Protein AF-A0A6I7X7Q7-F1 (afdb_monomer_lite)

Sequence (184 aa):
MGSNIADLFVVKKGKNGQTDCSNVSLRFRKHESAFAMFLEPASNYLAGGYEFFYEYDQSGRNRADYVRAARDTRFRMHEKFTRTLESDSKKYSYKPYRSEMHSAWSLVYPLLSVGQQAKIMGWAQDRPDIAENFANYIKAGFLFASPVMVEIYAWFTEYNRGNTITDVQKKNIQFISFVSPKLS

Structure (mmCIF, N/CA/C/O backbone):
data_AF-A0A6I7X7Q7-F1
#
_entry.id   AF-A0A6I7X7Q7-F1
#
loop_
_atom_site.group_PDB
_atom_site.id
_atom_site.type_symbol
_atom_site.label_atom_id
_atom_site.label_alt_id
_atom_site.label_comp_id
_atom_site.label_asym_id
_atom_site.label_entity_id
_atom_site.label_seq_id
_atom_site.pdbx_PDB_ins_code
_atom_site.Cartn_x
_atom_site.Cartn_y
_atom_site.Cartn_z
_atom_site.occupancy
_atom_site.B_iso_or_equiv
_atom_site.auth_seq_id
_atom_site.auth_comp_id
_atom_site.auth_asym_id
_atom_site.auth_atom_id
_atom_site.pdbx_PDB_model_num
ATOM 1 N N . MET A 1 1 ? -19.259 8.706 -32.755 1.00 36.19 1 MET A N 1
ATOM 2 C CA . MET A 1 1 ? -18.018 9.155 -32.091 1.00 36.19 1 MET A CA 1
ATOM 3 C C . MET A 1 1 ? -17.890 8.388 -30.783 1.00 36.19 1 MET A C 1
ATOM 5 O O . MET A 1 1 ? -18.613 8.695 -29.846 1.00 36.19 1 MET A O 1
ATOM 9 N N . GLY A 1 2 ? -17.082 7.326 -30.743 1.00 43.78 2 GLY A N 1
ATOM 10 C CA . GLY A 1 2 ? -16.751 6.655 -29.482 1.00 43.78 2 GLY A CA 1
ATOM 11 C C . GLY A 1 2 ? -15.783 7.541 -28.701 1.00 43.78 2 GLY A C 1
ATOM 12 O O . GLY A 1 2 ? -14.824 8.041 -29.282 1.00 43.78 2 GLY A O 1
ATOM 13 N N . SER A 1 3 ? -16.074 7.814 -27.431 1.00 48.41 3 SER A N 1
ATOM 14 C CA . SER A 1 3 ? -15.231 8.663 -26.583 1.00 48.41 3 SER A CA 1
ATOM 15 C C . SER A 1 3 ? -13.809 8.093 -26.492 1.00 48.41 3 SER A C 1
ATOM 17 O O . SER A 1 3 ? -13.652 6.915 -26.179 1.00 48.41 3 SER A O 1
ATOM 19 N N . ASN A 1 4 ? -12.779 8.930 -26.681 1.00 58.28 4 ASN A N 1
ATOM 20 C CA . ASN A 1 4 ? -11.365 8.579 -26.450 1.00 58.28 4 ASN A CA 1
ATOM 21 C C . ASN A 1 4 ? -11.111 7.986 -25.046 1.00 58.28 4 ASN A C 1
ATOM 23 O O . ASN A 1 4 ? -10.106 7.317 -24.831 1.00 58.28 4 ASN A O 1
ATOM 27 N N . ILE A 1 5 ? -12.021 8.214 -24.092 1.00 55.97 5 ILE A N 1
ATOM 28 C CA . ILE A 1 5 ? -11.974 7.637 -22.744 1.00 55.97 5 ILE A CA 1
ATOM 29 C C . ILE A 1 5 ? -12.285 6.136 -22.773 1.00 55.97 5 ILE A C 1
ATOM 31 O O . ILE A 1 5 ? -11.644 5.370 -22.063 1.00 55.97 5 ILE A O 1
ATOM 35 N N . ALA A 1 6 ? -13.232 5.689 -23.605 1.00 54.56 6 ALA A N 1
ATOM 36 C CA . ALA A 1 6 ? -13.596 4.274 -23.688 1.00 54.56 6 ALA A CA 1
ATOM 37 C C . ALA A 1 6 ? -12.430 3.431 -24.235 1.00 54.56 6 ALA A C 1
ATOM 39 O O . ALA A 1 6 ? -12.196 2.317 -23.774 1.00 54.56 6 ALA A O 1
ATOM 40 N N . ASP A 1 7 ? -11.629 4.005 -25.135 1.00 59.09 7 ASP A N 1
ATOM 41 C CA . ASP A 1 7 ? -10.429 3.380 -25.701 1.00 59.09 7 ASP A CA 1
ATOM 42 C C . ASP A 1 7 ? -9.350 3.045 -24.650 1.00 59.09 7 ASP A C 1
ATOM 44 O O . ASP A 1 7 ? -8.525 2.162 -24.889 1.00 59.09 7 ASP A O 1
ATOM 48 N N . LEU A 1 8 ? -9.375 3.677 -23.468 1.00 57.75 8 LEU A N 1
ATOM 49 C CA . LEU A 1 8 ? -8.498 3.338 -22.334 1.00 57.75 8 LEU A CA 1
ATOM 50 C C . LEU A 1 8 ? -8.888 2.016 -21.650 1.00 57.75 8 LEU A C 1
ATOM 52 O O . LEU A 1 8 ? -8.064 1.400 -20.965 1.00 57.75 8 LEU A O 1
ATOM 56 N N . PHE A 1 9 ? -10.129 1.563 -21.850 1.00 58.00 9 PHE A N 1
ATOM 57 C CA . PHE A 1 9 ? -10.715 0.373 -21.223 1.00 58.00 9 PHE A CA 1
ATOM 58 C C . PHE A 1 9 ? -11.086 -0.722 -22.237 1.00 58.00 9 PHE A C 1
ATOM 60 O O . PHE A 1 9 ? -11.382 -1.846 -21.838 1.00 58.00 9 PHE A O 1
ATOM 67 N N . VAL A 1 10 ? -11.011 -0.440 -23.543 1.00 52.78 10 VAL A N 1
ATOM 68 C CA . VAL A 1 10 ? -11.315 -1.395 -24.620 1.00 52.78 10 VAL A CA 1
ATOM 69 C C . VAL A 1 10 ? -10.038 -2.046 -25.158 1.00 52.78 10 VAL A C 1
ATOM 71 O O . VAL A 1 10 ? -9.118 -1.385 -25.638 1.00 52.78 10 VAL A O 1
ATOM 74 N N . VAL A 1 11 ? -9.990 -3.380 -25.126 1.00 52.84 11 VAL A N 1
ATOM 75 C CA . VAL A 1 11 ? -8.876 -4.172 -25.666 1.00 52.84 11 VAL A CA 1
ATOM 76 C C . VAL A 1 11 ? -8.857 -4.104 -27.197 1.00 52.84 11 VAL A C 1
ATOM 78 O O . VAL A 1 11 ? -9.723 -4.670 -27.864 1.00 52.84 11 VAL A O 1
ATOM 81 N N . LYS A 1 12 ? -7.829 -3.473 -27.780 1.00 52.78 12 LYS A N 1
ATOM 82 C CA . LYS A 1 12 ? -7.589 -3.514 -29.232 1.00 52.78 12 LYS A CA 1
ATOM 83 C C . LYS A 1 12 ? -6.841 -4.807 -29.590 1.00 52.78 12 LYS A C 1
ATOM 85 O O . LYS A 1 12 ? -5.678 -4.991 -29.228 1.00 52.78 12 LYS A O 1
ATOM 90 N N . LYS A 1 13 ? -7.517 -5.732 -30.287 1.00 46.28 13 LYS A N 1
ATOM 91 C CA . LYS A 1 13 ? -6.923 -6.978 -30.809 1.00 46.28 13 LYS A CA 1
ATOM 92 C C . LYS A 1 13 ? -5.809 -6.625 -31.806 1.00 46.28 13 LYS A C 1
ATOM 94 O O . LYS A 1 13 ? -6.104 -6.185 -32.909 1.00 46.28 13 LYS A O 1
ATOM 99 N N . GLY A 1 14 ? -4.539 -6.792 -31.426 1.00 48.59 14 GLY A N 1
ATOM 100 C CA . GLY A 1 14 ? -3.425 -6.653 -32.378 1.00 48.59 14 GLY A CA 1
ATOM 101 C C . GLY A 1 14 ? -2.022 -6.485 -31.791 1.00 48.59 14 GLY A C 1
ATOM 102 O O . GLY A 1 14 ? -1.057 -6.858 -32.446 1.00 48.59 14 GLY A O 1
ATOM 103 N N . LYS A 1 15 ? -1.872 -5.988 -30.556 1.00 49.31 15 LYS A N 1
ATOM 104 C CA . LYS A 1 15 ? -0.574 -5.944 -29.852 1.00 49.31 15 LYS A CA 1
ATOM 105 C C . LYS A 1 15 ? -0.780 -6.257 -28.367 1.00 49.31 15 LYS A C 1
ATOM 107 O O . LYS A 1 15 ? -1.136 -5.381 -27.593 1.00 49.31 15 LYS A O 1
ATOM 112 N N . ASN A 1 16 ? -0.633 -7.527 -27.988 1.00 54.62 16 ASN A N 1
ATOM 113 C CA . ASN A 1 16 ? -0.674 -8.041 -26.607 1.00 54.62 16 ASN A CA 1
ATOM 114 C C . ASN A 1 16 ? -1.902 -7.709 -25.730 1.00 54.62 16 ASN A C 1
ATOM 116 O O . ASN A 1 16 ? -1.819 -7.837 -24.514 1.00 54.62 16 ASN A O 1
ATOM 120 N N . GLY A 1 17 ? -3.052 -7.353 -26.310 1.00 58.19 17 GLY A N 1
ATOM 121 C CA . GLY A 1 17 ? -4.375 -7.509 -25.682 1.00 58.19 17 GLY A CA 1
ATOM 122 C C . GLY A 1 17 ? -4.645 -6.779 -24.353 1.00 58.19 17 GLY A C 1
ATOM 123 O O . GLY A 1 17 ? -5.687 -7.019 -23.754 1.00 58.19 17 GLY A O 1
ATOM 124 N N . GLN A 1 18 ? -3.756 -5.908 -23.874 1.00 65.44 18 GLN A N 1
ATOM 125 C CA . GLN A 1 18 ? -3.916 -5.176 -22.615 1.00 65.44 18 GLN A CA 1
ATOM 126 C C . GLN A 1 18 ? -4.041 -3.681 -22.890 1.00 65.44 18 GLN A C 1
ATOM 128 O O . GLN A 1 18 ? -3.295 -3.122 -23.694 1.00 65.44 18 GLN A O 1
ATOM 133 N N . THR A 1 19 ? -4.998 -3.033 -22.229 1.00 74.44 19 THR A N 1
ATOM 134 C CA . THR A 1 19 ? -5.183 -1.582 -22.334 1.00 74.44 19 THR A CA 1
ATOM 135 C C . THR A 1 19 ? -4.149 -0.836 -21.494 1.00 74.44 19 THR A C 1
ATOM 137 O O . THR A 1 19 ? -3.544 -1.413 -20.587 1.00 74.44 19 THR A O 1
ATOM 140 N N . ASP A 1 20 ? -3.955 0.458 -21.753 1.00 79.31 20 ASP A N 1
ATOM 141 C CA . ASP A 1 20 ? -3.057 1.290 -20.941 1.00 79.31 20 ASP A CA 1
ATOM 142 C C . ASP A 1 20 ? -3.477 1.290 -19.459 1.00 79.31 20 ASP A C 1
ATOM 144 O O . ASP A 1 20 ? -2.659 1.034 -18.574 1.00 79.31 20 ASP A O 1
ATOM 148 N N . CYS A 1 21 ? -4.782 1.401 -19.187 1.00 77.62 21 CYS A N 1
ATOM 149 C CA . CYS A 1 21 ? -5.318 1.263 -17.834 1.00 77.62 21 CYS A CA 1
ATOM 150 C C . CYS A 1 21 ? -5.030 -0.120 -17.218 1.00 77.62 21 CYS A C 1
ATOM 152 O O . CYS A 1 21 ? -4.729 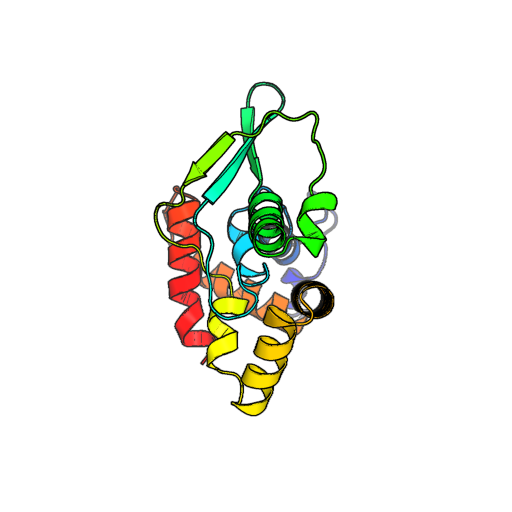-0.212 -16.026 1.00 77.62 21 CYS A O 1
ATOM 154 N N . SER A 1 22 ? -5.068 -1.201 -18.007 1.00 79.12 22 SER A N 1
ATOM 155 C CA . SER A 1 22 ? -4.709 -2.545 -17.527 1.00 79.12 22 SER A CA 1
ATOM 156 C C . SER A 1 22 ? -3.232 -2.619 -17.125 1.00 79.12 22 SER A C 1
ATOM 158 O O . SER A 1 22 ? -2.902 -3.168 -16.075 1.00 79.12 22 SER A O 1
ATOM 160 N N . ASN A 1 23 ? -2.342 -2.010 -17.913 1.00 84.00 23 ASN A N 1
ATOM 161 C CA . ASN A 1 23 ? -0.911 -1.937 -17.610 1.00 84.00 23 ASN A CA 1
ATOM 162 C C . ASN A 1 23 ? -0.626 -1.122 -16.346 1.00 84.00 23 ASN A C 1
ATOM 164 O O . ASN A 1 23 ? 0.214 -1.521 -15.538 1.00 84.00 23 ASN A O 1
ATOM 168 N N . VAL A 1 24 ? -1.324 0.000 -16.157 1.00 87.50 24 VAL A N 1
ATOM 169 C CA . VAL A 1 24 ? -1.227 0.795 -14.926 1.00 87.50 24 VAL A CA 1
ATOM 170 C C . VAL A 1 24 ? -1.750 -0.007 -13.739 1.00 87.50 24 VAL A C 1
ATOM 172 O O . VAL A 1 24 ? -1.031 -0.151 -12.756 1.00 87.50 24 VAL A O 1
ATOM 175 N N . SER A 1 25 ? -2.930 -0.622 -13.848 1.00 86.12 25 SER A N 1
ATOM 176 C CA . SER A 1 25 ? -3.504 -1.462 -12.789 1.00 86.12 25 SER A CA 1
ATOM 177 C C . SER A 1 25 ? -2.560 -2.594 -12.365 1.00 86.12 25 SER A C 1
ATOM 179 O O . SER A 1 25 ? -2.381 -2.840 -11.173 1.00 86.12 25 SER A O 1
ATOM 181 N N . LEU A 1 26 ? -1.863 -3.228 -13.315 1.00 88.19 26 LEU A N 1
ATOM 182 C CA . LEU A 1 26 ? -0.860 -4.252 -13.015 1.00 88.19 26 LEU A CA 1
ATOM 183 C C . LEU A 1 26 ? 0.280 -3.735 -12.122 1.00 88.19 26 LEU A C 1
ATOM 185 O O . LEU A 1 26 ? 0.779 -4.496 -11.295 1.00 88.19 26 LEU A O 1
ATOM 189 N N . ARG A 1 27 ? 0.679 -2.461 -12.232 1.00 89.94 27 ARG A N 1
ATOM 190 C CA . ARG A 1 27 ? 1.716 -1.867 -11.362 1.00 89.94 27 ARG A CA 1
ATOM 191 C C . ARG A 1 27 ? 1.268 -1.771 -9.906 1.00 89.94 27 ARG A C 1
ATOM 193 O O . ARG A 1 27 ? 2.098 -1.875 -9.019 1.00 89.94 27 ARG A O 1
ATOM 200 N N . PHE A 1 28 ? -0.028 -1.634 -9.656 1.00 90.88 28 PHE A N 1
ATOM 201 C CA . PHE A 1 28 ? -0.579 -1.588 -8.301 1.00 90.88 28 PHE A CA 1
ATOM 202 C C . PHE A 1 28 ? -0.923 -2.979 -7.738 1.00 90.88 28 PHE A C 1
ATOM 204 O O . PHE A 1 28 ? -1.327 -3.090 -6.585 1.00 90.88 28 PHE A O 1
ATOM 211 N N . ARG A 1 29 ? -0.764 -4.048 -8.534 1.00 87.81 29 ARG A N 1
ATOM 212 C CA . ARG A 1 29 ? -1.085 -5.436 -8.144 1.00 87.81 29 ARG A CA 1
ATOM 213 C C . ARG A 1 29 ? 0.134 -6.345 -8.026 1.00 87.81 29 ARG A C 1
ATOM 215 O O . ARG A 1 29 ? 0.125 -7.270 -7.221 1.00 87.81 29 ARG A O 1
ATOM 222 N N . LYS A 1 30 ? 1.150 -6.145 -8.870 1.00 90.62 30 LYS A N 1
ATOM 223 C CA . LYS A 1 30 ? 2.331 -7.017 -8.911 1.00 90.62 30 LYS A CA 1
ATOM 224 C C . LYS A 1 30 ? 3.185 -6.827 -7.667 1.00 90.62 30 LYS A C 1
ATOM 226 O O . LYS A 1 30 ? 3.588 -5.707 -7.370 1.00 90.62 30 LYS A O 1
ATOM 231 N N . HIS A 1 31 ? 3.519 -7.931 -7.005 1.00 89.31 31 HIS A N 1
ATOM 232 C CA . HIS A 1 31 ? 4.306 -7.910 -5.776 1.00 89.31 31 HIS A CA 1
ATOM 233 C C . HIS A 1 31 ? 5.717 -7.334 -5.971 1.00 89.31 31 HIS A C 1
ATOM 235 O O . HIS A 1 31 ? 6.257 -6.735 -5.041 1.00 89.31 31 HIS A O 1
ATOM 241 N N . GLU A 1 32 ? 6.287 -7.425 -7.181 1.00 90.50 32 GLU A N 1
ATOM 242 C CA . GLU A 1 32 ? 7.590 -6.824 -7.491 1.00 90.50 32 GLU A CA 1
ATOM 243 C C . GLU A 1 32 ? 7.520 -5.325 -7.818 1.00 90.50 32 GLU A C 1
ATOM 245 O O . GLU A 1 32 ? 8.548 -4.701 -8.086 1.00 90.50 32 GLU A O 1
ATOM 250 N N . SER A 1 33 ? 6.330 -4.720 -7.851 1.00 91.69 33 SER A N 1
ATOM 251 C CA . SER A 1 33 ? 6.191 -3.295 -8.131 1.00 91.69 33 SER A CA 1
ATOM 252 C C . SER A 1 33 ? 6.126 -2.487 -6.845 1.00 91.69 33 SER A C 1
ATOM 254 O O . SER A 1 33 ? 5.261 -2.720 -6.008 1.00 91.69 33 SER A O 1
ATOM 256 N N . ALA A 1 34 ? 6.976 -1.465 -6.722 1.00 91.12 34 ALA A N 1
ATOM 257 C CA . ALA A 1 34 ? 6.914 -0.560 -5.575 1.00 91.12 34 ALA A CA 1
ATOM 258 C C . ALA A 1 34 ? 5.542 0.127 -5.468 1.00 91.12 34 ALA A C 1
ATOM 260 O O . ALA A 1 34 ? 5.038 0.303 -4.366 1.00 91.12 34 ALA A O 1
ATOM 261 N N . PHE A 1 35 ? 4.893 0.440 -6.598 1.00 92.00 35 PHE A N 1
ATOM 262 C CA . PHE A 1 35 ? 3.558 1.048 -6.612 1.00 92.00 35 PHE A CA 1
ATOM 263 C C . PHE A 1 35 ? 2.479 0.169 -5.967 1.00 92.00 35 PHE A C 1
ATOM 265 O O . PHE A 1 35 ? 1.478 0.710 -5.508 1.00 92.00 35 PHE A O 1
ATOM 272 N N . ALA A 1 36 ? 2.672 -1.151 -5.862 1.00 92.62 36 ALA A N 1
ATOM 273 C CA . ALA A 1 36 ? 1.742 -2.013 -5.135 1.00 92.62 36 ALA A CA 1
ATOM 274 C C . ALA A 1 36 ? 1.646 -1.638 -3.646 1.00 92.62 36 ALA A C 1
ATOM 276 O O . ALA A 1 36 ? 0.568 -1.748 -3.065 1.00 92.62 36 ALA A O 1
ATOM 277 N N . MET A 1 37 ? 2.719 -1.082 -3.063 1.00 94.00 37 MET A N 1
ATOM 278 C CA . MET A 1 37 ? 2.719 -0.568 -1.686 1.00 94.00 37 MET A CA 1
ATOM 279 C C . MET A 1 37 ? 1.661 0.506 -1.451 1.00 94.00 37 MET A C 1
ATOM 281 O O . MET A 1 37 ? 1.151 0.616 -0.341 1.00 94.00 37 MET A O 1
ATOM 285 N N . PHE A 1 38 ? 1.291 1.270 -2.485 1.00 93.38 38 PHE A N 1
ATOM 286 C CA . PHE A 1 38 ? 0.262 2.299 -2.367 1.00 93.38 38 PHE A CA 1
ATOM 287 C C . PHE A 1 38 ? -1.085 1.721 -1.909 1.00 93.38 38 PHE A C 1
ATOM 289 O O . PHE A 1 38 ? -1.830 2.405 -1.217 1.00 93.38 38 PHE A O 1
ATOM 296 N N . LEU A 1 39 ? -1.387 0.463 -2.245 1.00 92.94 39 LEU A N 1
ATOM 297 C CA . LEU A 1 39 ? -2.645 -0.196 -1.883 1.00 92.94 39 LEU A CA 1
ATOM 298 C C . LEU A 1 39 ? -2.499 -1.226 -0.760 1.00 92.94 39 LEU A C 1
ATOM 300 O O . LEU A 1 39 ? -3.484 -1.868 -0.398 1.00 92.94 39 LEU A O 1
ATOM 304 N N . GLU A 1 40 ? -1.300 -1.411 -0.208 1.00 95.06 40 GLU A N 1
ATOM 305 C CA . GLU A 1 40 ? -1.130 -2.280 0.953 1.00 95.06 40 GLU A CA 1
ATOM 306 C C . GLU A 1 40 ? -1.840 -1.696 2.187 1.00 95.06 40 GLU A C 1
ATOM 308 O O . GLU A 1 40 ? -1.900 -0.472 2.349 1.00 95.06 40 GLU A O 1
ATOM 313 N N . PRO A 1 41 ? -2.343 -2.542 3.102 1.00 95.69 41 PRO A N 1
ATOM 314 C CA . PRO A 1 41 ? -2.704 -2.102 4.449 1.00 95.69 41 PRO A CA 1
ATOM 315 C C . PRO A 1 41 ? -1.572 -1.294 5.100 1.00 95.69 41 PRO A C 1
ATOM 317 O O . PRO A 1 41 ? -0.406 -1.516 4.775 1.00 95.69 41 PRO A O 1
ATOM 320 N N . ALA A 1 42 ? -1.870 -0.395 6.039 1.00 96.06 42 ALA A N 1
ATOM 321 C CA . ALA A 1 42 ? -0.820 0.203 6.872 1.00 96.06 42 ALA A CA 1
ATOM 322 C C . ALA A 1 42 ? -0.115 -0.866 7.719 1.00 96.06 42 ALA A C 1
ATOM 324 O O . ALA A 1 42 ? -0.729 -1.869 8.093 1.00 96.06 42 ALA A O 1
ATOM 325 N N . SER A 1 43 ? 1.154 -0.640 8.063 1.00 96.31 43 SER A N 1
ATOM 326 C CA . SER A 1 43 ? 1.975 -1.613 8.803 1.00 96.31 43 SER A CA 1
ATOM 327 C C . SER A 1 43 ? 1.410 -1.977 10.178 1.00 96.31 43 SER A C 1
ATOM 329 O O . SER A 1 43 ? 1.574 -3.101 10.633 1.00 96.31 43 SER A O 1
ATOM 331 N N . ASN A 1 44 ? 0.690 -1.052 10.809 1.00 95.69 44 ASN A N 1
ATOM 332 C CA . ASN A 1 44 ? 0.018 -1.243 12.092 1.00 95.69 44 ASN A CA 1
ATOM 333 C C . ASN A 1 44 ? -1.517 -1.206 11.978 1.00 95.69 44 ASN A C 1
ATOM 335 O O . ASN A 1 44 ? -2.192 -1.011 12.983 1.00 95.69 44 ASN A O 1
ATOM 339 N N . TYR A 1 45 ? -2.067 -1.317 10.761 1.00 95.94 45 TYR A N 1
ATOM 340 C CA . TYR A 1 45 ? -3.494 -1.132 10.435 1.00 95.94 45 TYR A CA 1
ATOM 341 C C . TYR A 1 45 ? -4.074 0.268 10.706 1.00 95.94 45 TYR A C 1
ATOM 343 O O . TYR A 1 45 ? -5.260 0.491 10.466 1.00 95.94 45 TYR A O 1
ATOM 351 N N . LEU A 1 46 ? -3.254 1.222 11.151 1.00 95.81 46 LEU A N 1
ATOM 352 C CA . LEU A 1 46 ? -3.632 2.607 11.430 1.00 95.81 46 LEU A CA 1
ATOM 353 C C . LEU A 1 46 ? -2.964 3.532 10.401 1.00 95.81 46 LEU A C 1
ATOM 355 O O . LEU A 1 46 ? -3.306 3.484 9.224 1.00 95.81 46 LEU A O 1
ATOM 359 N N . ALA A 1 47 ? -1.988 4.339 10.823 1.00 95.81 47 ALA A N 1
ATOM 360 C CA . ALA A 1 47 ? -1.252 5.284 9.979 1.00 95.81 47 ALA A CA 1
ATOM 361 C C . ALA A 1 47 ? 0.220 4.889 9.721 1.00 95.81 47 ALA A C 1
ATOM 363 O O . ALA A 1 47 ? 0.953 5.630 9.069 1.00 95.81 47 ALA A O 1
ATOM 364 N N . GLY A 1 48 ? 0.673 3.737 10.226 1.00 95.56 48 GLY A N 1
ATOM 365 C CA . GLY A 1 48 ? 2.071 3.310 10.119 1.00 95.56 48 GLY A CA 1
ATOM 366 C C . GLY A 1 48 ? 2.503 3.030 8.679 1.00 95.56 48 GLY A C 1
ATOM 367 O O . GLY A 1 48 ? 1.692 2.601 7.849 1.00 95.56 48 GLY A O 1
ATOM 368 N N . GLY A 1 49 ? 3.775 3.277 8.375 1.00 94.94 49 GLY A N 1
ATOM 369 C CA . GLY A 1 49 ? 4.406 2.936 7.106 1.00 94.94 49 GLY A CA 1
ATOM 370 C C . GLY A 1 49 ? 5.393 1.774 7.231 1.00 94.94 49 GLY A C 1
ATOM 371 O O . GLY A 1 49 ? 5.449 1.063 8.235 1.00 94.94 49 GLY A O 1
ATOM 372 N N . TYR A 1 50 ? 6.136 1.533 6.155 1.00 95.44 50 TYR A N 1
ATOM 373 C CA . TYR A 1 50 ? 7.047 0.401 6.010 1.00 95.44 50 TYR A CA 1
ATOM 374 C C . TYR A 1 50 ? 8.495 0.863 5.872 1.00 95.44 50 TYR A C 1
ATOM 376 O O . TYR A 1 50 ? 8.784 1.793 5.124 1.00 95.44 50 TYR A O 1
ATOM 384 N N . GLU A 1 51 ? 9.416 0.162 6.534 1.00 95.25 51 GLU A N 1
ATOM 385 C CA . GLU A 1 51 ? 10.840 0.532 6.585 1.00 95.25 51 GLU A CA 1
ATOM 386 C C . GLU A 1 51 ? 11.723 -0.258 5.613 1.00 95.25 51 GLU A C 1
ATOM 388 O O . GLU A 1 51 ? 12.801 0.200 5.234 1.00 95.25 51 GLU A O 1
ATOM 393 N N . PHE A 1 52 ? 11.274 -1.433 5.168 1.00 95.12 52 PHE A N 1
ATOM 394 C CA . PHE A 1 52 ? 12.046 -2.295 4.277 1.00 95.12 52 PHE A CA 1
ATOM 395 C C . PHE A 1 52 ? 11.168 -3.048 3.275 1.00 95.12 52 PHE A C 1
ATOM 397 O O . PHE A 1 52 ? 9.953 -3.175 3.429 1.00 95.12 52 PHE A O 1
ATOM 404 N N . PHE A 1 53 ? 11.826 -3.599 2.259 1.00 95.06 53 PHE A N 1
ATOM 405 C CA . PHE A 1 53 ? 11.282 -4.591 1.340 1.00 95.06 53 PHE A CA 1
ATOM 406 C C . PHE A 1 53 ? 12.232 -5.785 1.233 1.00 95.06 53 PHE A C 1
ATOM 408 O O . PHE A 1 53 ? 13.381 -5.723 1.683 1.00 95.06 53 PHE A O 1
ATOM 415 N N . TYR A 1 54 ? 11.759 -6.882 0.648 1.00 94.69 54 TYR A N 1
ATOM 416 C CA . TYR A 1 54 ? 12.607 -8.038 0.394 1.00 94.69 54 TYR A CA 1
ATOM 417 C C . TYR A 1 54 ? 13.218 -7.998 -0.997 1.00 94.69 54 TYR A C 1
ATOM 419 O O . TYR A 1 54 ? 12.596 -7.539 -1.950 1.00 94.69 54 TYR A O 1
ATOM 427 N N . GLU A 1 55 ? 14.426 -8.534 -1.117 1.00 94.31 55 GLU A N 1
ATOM 428 C CA . GLU A 1 55 ? 15.081 -8.814 -2.389 1.00 94.31 55 GLU A CA 1
ATOM 429 C C . GLU A 1 55 ? 15.523 -10.279 -2.427 1.00 94.31 55 GLU A C 1
ATOM 431 O O . GLU A 1 55 ? 16.096 -10.775 -1.456 1.00 94.31 55 GLU A O 1
ATOM 436 N N . TYR A 1 56 ? 15.270 -10.967 -3.537 1.00 92.06 56 TYR A N 1
ATOM 437 C CA . TYR A 1 56 ? 15.672 -12.357 -3.756 1.00 92.06 56 TYR A CA 1
ATOM 438 C C . TYR A 1 56 ? 16.280 -12.546 -5.147 1.00 92.06 56 TYR A C 1
ATOM 440 O O . TYR A 1 56 ? 15.929 -11.826 -6.083 1.00 92.06 56 TYR A O 1
ATOM 448 N N . ASP A 1 57 ? 17.171 -13.529 -5.294 1.00 92.00 57 ASP A N 1
ATOM 449 C CA . ASP A 1 57 ? 17.674 -13.921 -6.612 1.00 92.00 57 ASP A CA 1
ATOM 450 C C . ASP A 1 57 ? 16.630 -14.758 -7.358 1.00 92.00 57 ASP A C 1
ATOM 452 O O . ASP A 1 57 ? 16.078 -15.729 -6.831 1.00 92.00 57 ASP A O 1
ATOM 456 N N . GLN A 1 58 ? 16.376 -14.384 -8.607 1.00 89.44 58 GLN A N 1
ATOM 457 C CA . GLN A 1 58 ? 15.597 -15.166 -9.547 1.00 89.44 58 GLN A CA 1
ATOM 458 C C . GLN A 1 58 ? 16.376 -15.288 -10.855 1.00 89.44 58 GLN A C 1
ATOM 460 O O . GLN A 1 58 ? 16.376 -14.373 -11.683 1.00 89.44 58 GLN A O 1
ATOM 465 N N . SER A 1 59 ? 17.015 -16.443 -11.044 1.00 88.25 59 SER A N 1
ATOM 466 C CA . SER A 1 59 ? 17.782 -16.763 -12.254 1.00 88.25 59 SER A CA 1
ATOM 467 C C . SER A 1 59 ? 18.915 -15.758 -12.518 1.00 88.25 59 SER A C 1
ATOM 469 O O . SER A 1 59 ? 19.076 -15.285 -13.645 1.00 88.25 59 SER A O 1
ATOM 471 N N . GLY A 1 60 ? 19.681 -15.405 -11.479 1.00 86.19 60 GLY A N 1
ATOM 472 C CA . GLY A 1 60 ? 20.811 -14.475 -11.586 1.00 86.19 60 GLY A CA 1
ATOM 473 C C . GLY A 1 60 ? 20.408 -13.000 -11.669 1.00 86.19 60 GLY A C 1
ATOM 474 O O . GLY A 1 60 ? 21.214 -12.158 -12.067 1.00 86.19 60 GLY A O 1
ATOM 475 N N . ARG A 1 61 ? 19.148 -12.673 -11.359 1.00 89.06 61 ARG A N 1
ATOM 476 C CA . ARG A 1 61 ? 18.645 -11.299 -11.275 1.00 89.06 61 ARG A CA 1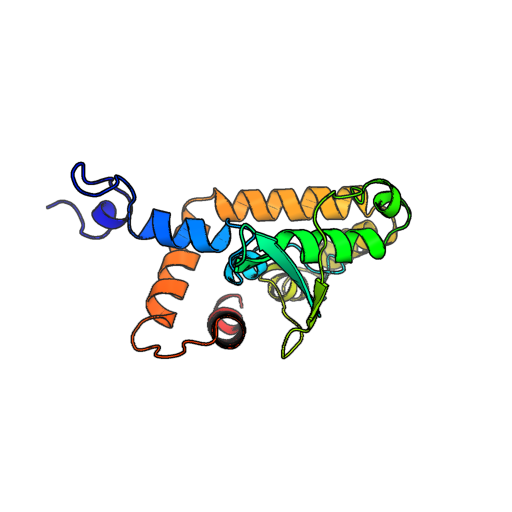
ATOM 477 C C . ARG A 1 61 ? 17.964 -11.077 -9.938 1.00 89.06 61 ARG A C 1
ATOM 479 O O . ARG A 1 61 ? 17.023 -11.787 -9.593 1.00 89.06 61 ARG A O 1
ATOM 486 N N . ASN A 1 62 ? 18.358 -10.008 -9.261 1.00 90.56 62 ASN A N 1
ATOM 487 C CA . ASN A 1 62 ? 17.693 -9.567 -8.046 1.00 90.56 62 ASN A CA 1
ATOM 488 C C . ASN A 1 62 ? 16.288 -9.037 -8.354 1.00 90.56 62 ASN A C 1
ATOM 490 O O . ASN A 1 62 ? 16.092 -8.181 -9.225 1.00 90.56 62 ASN A O 1
ATOM 494 N N . ARG A 1 63 ? 15.301 -9.557 -7.628 1.00 91.50 63 ARG A N 1
ATOM 495 C CA . ARG A 1 63 ? 13.897 -9.157 -7.691 1.00 91.50 63 ARG A CA 1
ATOM 496 C C . ARG A 1 63 ? 13.453 -8.638 -6.341 1.00 91.50 63 ARG A C 1
ATOM 498 O O . ARG A 1 63 ? 13.716 -9.264 -5.319 1.00 91.50 63 ARG A O 1
ATOM 505 N N . ALA A 1 64 ? 12.751 -7.514 -6.358 1.00 93.06 64 ALA A N 1
ATOM 506 C CA . ALA A 1 64 ? 12.080 -7.004 -5.178 1.00 93.06 64 ALA A CA 1
ATOM 507 C C . ALA A 1 64 ? 10.782 -7.783 -4.915 1.00 93.06 64 ALA A C 1
ATOM 509 O O . ALA A 1 64 ? 10.106 -8.209 -5.851 1.00 93.06 64 ALA A O 1
ATOM 510 N N . ASP A 1 65 ? 10.423 -7.920 -3.645 1.00 93.69 65 ASP A N 1
ATOM 511 C CA . ASP A 1 65 ? 9.145 -8.445 -3.172 1.00 93.69 65 ASP A CA 1
ATOM 512 C C . ASP A 1 65 ? 8.611 -7.507 -2.084 1.00 93.69 65 ASP A C 1
ATOM 514 O O . ASP A 1 65 ? 8.919 -7.625 -0.894 1.00 93.69 65 ASP A O 1
ATOM 518 N N . TYR A 1 66 ? 7.879 -6.490 -2.535 1.00 94.69 66 TYR A N 1
ATOM 519 C CA . TYR A 1 66 ? 7.372 -5.418 -1.682 1.00 94.69 66 TYR A CA 1
ATOM 520 C C . TYR A 1 66 ? 6.169 -5.887 -0.865 1.00 94.69 66 TYR A C 1
ATOM 522 O O . TYR A 1 66 ? 6.109 -5.684 0.346 1.00 94.69 66 TYR A O 1
ATOM 530 N N . VAL A 1 67 ? 5.233 -6.566 -1.530 1.00 94.25 67 VAL A N 1
ATOM 531 C CA . VAL A 1 67 ? 3.964 -7.005 -0.935 1.00 94.25 67 VAL A CA 1
ATOM 532 C C . VAL A 1 67 ? 4.195 -8.056 0.145 1.00 94.25 67 VAL A C 1
ATOM 534 O O . VAL A 1 67 ? 3.562 -7.996 1.200 1.00 94.25 67 VAL A O 1
ATOM 537 N N . ARG A 1 68 ? 5.135 -8.988 -0.062 1.00 93.44 68 ARG A N 1
ATOM 538 C CA . ARG A 1 68 ? 5.476 -9.959 0.978 1.00 93.44 68 ARG A CA 1
ATOM 539 C C . ARG A 1 68 ? 6.097 -9.297 2.195 1.00 93.44 68 ARG A C 1
ATOM 541 O O . ARG A 1 68 ? 5.679 -9.593 3.308 1.00 93.44 68 ARG A O 1
ATOM 548 N N . ALA A 1 69 ? 7.067 -8.406 1.993 1.00 94.62 69 ALA A N 1
ATOM 549 C CA . ALA A 1 69 ? 7.682 -7.688 3.102 1.00 94.6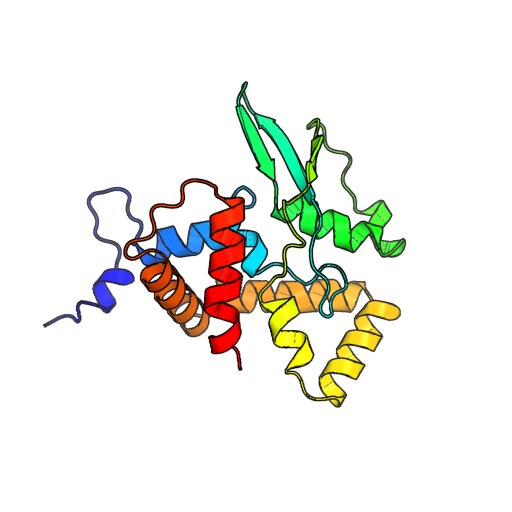2 69 ALA A CA 1
ATOM 550 C C . ALA A 1 69 ? 6.637 -6.893 3.894 1.00 94.62 69 ALA A C 1
ATOM 552 O O . ALA A 1 69 ? 6.650 -6.929 5.119 1.00 94.62 69 ALA A O 1
ATOM 553 N N . ALA A 1 70 ? 5.683 -6.258 3.205 1.00 95.62 70 ALA A N 1
ATOM 554 C CA . ALA A 1 70 ? 4.584 -5.553 3.848 1.00 95.62 70 ALA A CA 1
ATOM 555 C C . ALA A 1 70 ? 3.731 -6.488 4.722 1.00 95.62 70 ALA A C 1
ATOM 557 O O . ALA A 1 70 ? 3.512 -6.208 5.900 1.00 95.62 70 ALA A O 1
ATOM 558 N N . ARG A 1 71 ? 3.301 -7.633 4.177 1.00 94.69 71 ARG A N 1
ATOM 559 C CA . ARG A 1 71 ? 2.552 -8.654 4.929 1.00 94.69 71 ARG A CA 1
ATOM 560 C C . ARG A 1 71 ? 3.332 -9.148 6.144 1.00 94.69 71 ARG A C 1
ATOM 562 O O . ARG A 1 71 ? 2.805 -9.162 7.252 1.00 94.69 71 ARG A O 1
ATOM 569 N N . ASP A 1 72 ? 4.583 -9.542 5.941 1.00 93.69 72 ASP A N 1
ATOM 570 C CA . ASP A 1 72 ? 5.398 -10.148 6.987 1.00 93.69 72 ASP A CA 1
ATOM 571 C C . ASP A 1 72 ? 5.722 -9.128 8.096 1.00 93.69 72 ASP A C 1
ATOM 573 O O . ASP A 1 72 ? 5.754 -9.506 9.266 1.00 93.69 72 ASP A O 1
ATOM 577 N N . THR A 1 73 ? 5.868 -7.834 7.773 1.00 94.50 73 THR A N 1
ATOM 578 C CA . THR A 1 73 ? 5.942 -6.750 8.770 1.00 94.50 73 THR A CA 1
ATOM 579 C C . THR A 1 73 ? 4.704 -6.730 9.661 1.00 94.50 73 THR A C 1
ATOM 581 O O . THR A 1 73 ? 4.846 -6.780 10.881 1.00 94.50 73 THR A O 1
ATOM 584 N N . ARG A 1 74 ? 3.495 -6.745 9.081 1.00 94.44 74 ARG A N 1
ATOM 585 C CA . ARG A 1 74 ? 2.246 -6.771 9.863 1.00 94.44 74 ARG A CA 1
ATOM 586 C C . ARG A 1 74 ? 2.133 -8.034 10.710 1.00 94.44 74 ARG A C 1
ATOM 588 O O . ARG A 1 74 ? 1.714 -7.985 11.861 1.00 94.44 74 ARG A O 1
ATOM 595 N N . PHE A 1 75 ? 2.537 -9.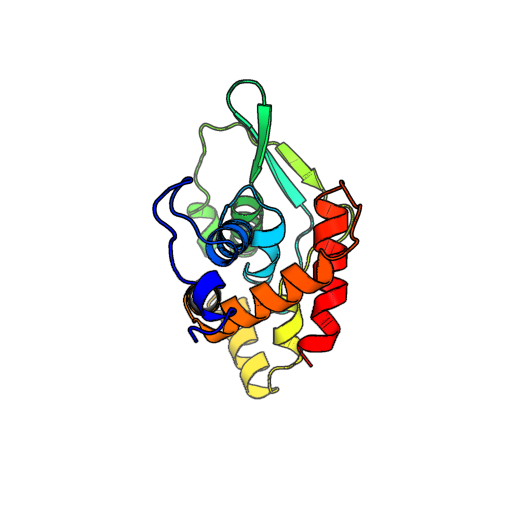178 10.165 1.00 93.75 75 PHE A N 1
ATOM 596 C CA . PHE A 1 75 ? 2.425 -10.460 10.861 1.00 93.75 75 PHE A CA 1
ATOM 597 C C . PHE A 1 75 ? 3.389 -10.555 12.042 1.00 93.75 75 PHE A C 1
ATOM 599 O O . PHE A 1 75 ? 3.023 -11.088 13.082 1.00 93.75 75 PHE A O 1
ATOM 606 N N . ARG A 1 76 ? 4.595 -9.990 11.927 1.00 90.88 76 ARG A N 1
ATOM 607 C CA . ARG A 1 76 ? 5.566 -9.951 13.032 1.00 90.88 76 ARG A CA 1
ATOM 608 C C . ARG A 1 76 ? 5.112 -9.097 14.210 1.00 90.88 76 ARG A C 1
ATOM 610 O O . ARG A 1 76 ? 5.560 -9.348 15.322 1.00 90.88 76 ARG A O 1
ATOM 617 N N . MET A 1 77 ? 4.230 -8.123 13.987 1.00 87.19 77 MET A N 1
ATOM 618 C CA . MET A 1 77 ? 3.674 -7.302 15.067 1.00 87.19 77 MET A CA 1
ATOM 619 C C . MET A 1 77 ? 2.694 -8.072 15.961 1.00 87.19 77 MET A C 1
ATOM 621 O O . MET A 1 77 ? 2.386 -7.610 17.056 1.00 87.19 77 MET A O 1
ATOM 625 N N . HIS A 1 78 ? 2.212 -9.242 15.525 1.00 86.19 78 HIS A N 1
ATOM 626 C CA . HIS A 1 78 ? 1.206 -10.008 16.252 1.00 86.19 78 HIS A CA 1
ATOM 627 C C . HIS A 1 78 ? 1.571 -11.493 16.305 1.00 86.19 78 HIS A C 1
ATOM 629 O O . HIS A 1 78 ? 1.499 -12.196 15.299 1.00 86.19 78 HIS A O 1
ATOM 635 N N . GLU A 1 79 ? 1.851 -12.012 17.505 1.00 80.50 79 GLU A N 1
ATOM 636 C CA . GLU A 1 79 ? 2.238 -13.420 17.718 1.00 80.50 79 GLU A CA 1
ATOM 637 C C . GLU A 1 79 ? 1.286 -14.434 17.062 1.00 80.50 79 GLU A C 1
ATOM 639 O O . GLU A 1 79 ? 1.712 -15.490 16.586 1.00 80.50 79 GLU A O 1
ATOM 644 N N . LYS A 1 80 ? -0.008 -14.090 16.986 1.00 80.19 80 LYS A N 1
ATOM 645 C CA . LYS A 1 80 ? -1.063 -14.887 16.344 1.00 80.19 80 LYS A CA 1
ATOM 646 C C . LYS A 1 80 ? -0.761 -15.215 14.876 1.00 80.19 80 LYS A C 1
ATOM 648 O O . LYS A 1 80 ? -1.206 -16.253 14.393 1.00 80.19 80 LYS A O 1
ATOM 653 N N . PHE A 1 81 ? -0.009 -14.365 14.180 1.00 81.94 81 PHE A N 1
ATOM 654 C CA . PHE A 1 81 ? 0.338 -14.530 12.769 1.00 81.94 81 PHE A CA 1
ATOM 655 C C . PHE A 1 81 ? 1.768 -14.998 12.523 1.00 81.94 81 PHE A C 1
ATOM 657 O O . PHE A 1 81 ? 2.065 -15.452 11.420 1.00 81.94 81 PHE A O 1
ATOM 664 N N . THR A 1 82 ? 2.649 -14.953 13.523 1.00 75.94 82 THR A N 1
ATOM 665 C CA . THR A 1 82 ? 4.048 -15.387 13.376 1.00 75.94 82 THR A CA 1
ATOM 666 C C . THR A 1 82 ? 4.146 -16.834 12.887 1.00 75.94 82 THR A C 1
ATOM 668 O O . THR A 1 82 ? 5.039 -17.167 12.116 1.00 75.94 82 THR A O 1
ATOM 671 N N . ARG A 1 83 ? 3.186 -17.692 13.263 1.00 70.00 83 ARG A N 1
ATOM 672 C CA . ARG A 1 83 ? 3.103 -19.092 12.801 1.00 70.00 83 ARG A CA 1
ATOM 673 C C . ARG A 1 83 ? 2.692 -19.239 11.330 1.00 70.00 83 ARG A C 1
ATOM 675 O O . ARG A 1 83 ? 2.906 -20.296 10.753 1.00 70.00 83 ARG A O 1
ATOM 682 N N . THR A 1 84 ? 2.104 -18.200 10.742 1.00 75.62 84 THR A N 1
ATOM 683 C CA . THR A 1 84 ? 1.676 -18.140 9.334 1.00 75.62 84 THR A CA 1
ATOM 684 C C . THR A 1 84 ? 2.791 -17.620 8.422 1.00 75.62 84 THR A C 1
ATOM 686 O O . THR A 1 84 ? 2.638 -17.610 7.202 1.00 75.62 84 THR A O 1
ATOM 689 N N . LEU A 1 85 ? 3.922 -17.178 8.984 1.00 75.25 85 LEU A N 1
ATOM 690 C CA . LEU A 1 85 ? 5.098 -16.830 8.195 1.00 75.25 85 LEU A CA 1
ATOM 691 C C . LEU A 1 85 ? 5.644 -18.103 7.540 1.00 75.25 85 LEU A C 1
ATOM 693 O O . LEU A 1 85 ? 6.219 -18.967 8.199 1.00 75.25 85 LEU A O 1
ATOM 697 N N . GLU A 1 86 ? 5.434 -18.230 6.235 1.00 66.25 86 GLU A N 1
ATOM 698 C CA . GLU A 1 86 ? 5.925 -19.366 5.461 1.00 66.25 86 GLU A CA 1
ATOM 699 C C . GLU A 1 86 ? 7.457 -19.436 5.508 1.00 66.25 86 GLU A C 1
ATOM 701 O O . GLU A 1 86 ? 8.153 -18.461 5.205 1.00 66.25 86 GLU A O 1
ATOM 706 N N . SER A 1 87 ? 7.978 -20.625 5.822 1.00 62.75 87 SER A N 1
ATOM 707 C CA . SER A 1 87 ? 9.373 -20.989 5.575 1.00 62.75 87 SER A CA 1
ATOM 708 C C . SER A 1 87 ? 9.562 -21.101 4.061 1.00 62.75 87 SER A C 1
ATOM 710 O O . SER A 1 87 ? 9.148 -22.090 3.455 1.00 62.75 87 SER A O 1
ATOM 712 N N . ASP A 1 88 ? 10.147 -20.081 3.439 1.00 66.00 88 ASP A N 1
ATOM 713 C CA . ASP A 1 88 ? 10.390 -20.099 2.000 1.00 66.00 88 ASP A CA 1
ATOM 714 C C . ASP A 1 88 ? 11.715 -20.785 1.655 1.00 66.00 88 ASP A C 1
ATOM 716 O O . ASP A 1 88 ? 12.718 -20.632 2.352 1.00 66.00 88 ASP A O 1
ATOM 720 N N . SER A 1 89 ? 11.740 -21.492 0.526 1.00 65.88 89 SER A N 1
ATOM 721 C CA . SER A 1 89 ? 12.974 -21.996 -0.075 1.00 65.88 89 SER A CA 1
ATOM 722 C C . SER A 1 89 ? 13.826 -20.870 -0.672 1.00 65.88 89 SER A C 1
ATOM 724 O O . SER A 1 89 ? 15.026 -21.044 -0.892 1.00 65.88 89 SER A O 1
ATOM 726 N N . LYS A 1 90 ? 13.217 -19.713 -0.970 1.00 78.31 90 LYS A N 1
ATOM 727 C CA . LYS A 1 90 ? 13.927 -18.534 -1.479 1.00 78.31 90 LYS A CA 1
ATOM 728 C C . LYS A 1 90 ? 14.747 -17.863 -0.376 1.00 78.31 90 LYS A C 1
ATOM 730 O O . LYS A 1 90 ? 14.243 -17.543 0.697 1.00 78.31 90 LYS A O 1
ATOM 735 N N . LYS A 1 91 ? 16.013 -17.561 -0.680 1.00 83.12 91 LYS A N 1
ATOM 736 C CA . LYS A 1 91 ? 16.873 -16.744 0.186 1.00 83.12 91 LYS A CA 1
ATOM 737 C C . LYS A 1 91 ? 16.568 -15.265 -0.036 1.00 83.12 91 LYS A C 1
ATOM 739 O O . LYS A 1 91 ? 17.023 -14.677 -1.015 1.00 83.12 91 LYS A O 1
ATOM 744 N N . TYR A 1 92 ? 15.798 -14.686 0.876 1.00 88.44 92 TYR A N 1
ATOM 745 C CA . TYR A 1 92 ? 15.505 -13.258 0.885 1.00 88.44 92 TYR A CA 1
ATOM 746 C C . TYR A 1 92 ? 16.565 -12.470 1.660 1.00 88.44 92 TYR A C 1
ATOM 748 O O . TYR A 1 92 ? 17.056 -12.904 2.701 1.00 88.44 92 TYR A O 1
ATOM 756 N N . SER A 1 93 ? 16.874 -11.276 1.166 1.00 92.00 93 SER A N 1
ATOM 757 C CA . SER A 1 93 ? 17.625 -10.243 1.874 1.00 92.00 93 SER A CA 1
ATOM 758 C C . SER A 1 93 ? 16.721 -9.046 2.165 1.00 92.00 93 SER A C 1
ATOM 760 O O . SER A 1 93 ? 15.794 -8.755 1.409 1.00 92.00 93 SER A O 1
ATOM 762 N N . TYR A 1 94 ? 16.986 -8.355 3.271 1.00 92.94 94 TYR A N 1
ATOM 763 C CA . TYR A 1 94 ? 16.260 -7.149 3.664 1.00 92.94 94 TYR A CA 1
ATOM 764 C C . TYR A 1 94 ? 16.916 -5.938 3.015 1.00 92.94 94 TYR A C 1
ATOM 766 O O . TYR A 1 94 ? 18.136 -5.773 3.095 1.00 92.94 94 TYR A O 1
ATOM 774 N N . LYS A 1 95 ? 16.112 -5.076 2.397 1.00 94.31 95 LYS A N 1
ATOM 775 C CA . LYS A 1 95 ? 16.570 -3.813 1.825 1.00 94.31 95 LYS A CA 1
ATOM 776 C C . LYS A 1 95 ? 15.797 -2.660 2.455 1.00 94.31 95 LYS A C 1
ATOM 778 O O . LYS A 1 95 ? 14.569 -2.660 2.364 1.00 94.31 95 LYS A O 1
ATOM 783 N N . PRO A 1 96 ? 16.477 -1.684 3.076 1.00 93.31 96 PRO A N 1
ATOM 784 C CA . PRO A 1 96 ? 15.793 -0.535 3.643 1.00 93.31 96 PRO A CA 1
ATOM 785 C C . PRO A 1 96 ? 15.198 0.329 2.527 1.00 93.31 96 PRO A C 1
ATOM 787 O O . PRO A 1 96 ? 15.749 0.430 1.422 1.00 93.31 96 PRO A O 1
ATOM 790 N N . TYR A 1 97 ? 14.079 0.977 2.818 1.00 90.69 97 TYR A N 1
ATOM 791 C CA . TYR A 1 97 ? 13.653 2.130 2.041 1.00 90.69 97 TYR A CA 1
ATOM 792 C C . TYR A 1 97 ? 14.499 3.350 2.405 1.00 90.69 97 TYR A C 1
ATOM 794 O O . TYR A 1 97 ? 15.038 3.459 3.504 1.00 90.69 97 TYR A O 1
ATOM 802 N N . ARG A 1 98 ? 14.597 4.303 1.474 1.00 86.44 98 ARG A N 1
ATOM 803 C CA . ARG A 1 98 ? 15.239 5.604 1.734 1.00 86.44 98 ARG A CA 1
ATOM 804 C C . ARG A 1 98 ? 14.500 6.437 2.789 1.00 86.44 98 ARG A C 1
ATOM 806 O O . ARG A 1 98 ? 15.116 7.270 3.441 1.00 86.44 98 ARG A O 1
ATOM 813 N N . SER A 1 99 ? 13.193 6.238 2.909 1.00 87.12 99 SER A N 1
ATOM 814 C CA . SER A 1 99 ? 12.314 6.834 3.915 1.00 87.12 99 SER A CA 1
ATOM 815 C C . SER A 1 99 ? 11.176 5.863 4.205 1.00 87.12 99 SER A C 1
ATOM 817 O O . SER A 1 99 ? 10.903 4.987 3.381 1.00 87.12 99 SER A O 1
ATOM 819 N N . GLU A 1 100 ? 10.486 6.045 5.330 1.00 90.50 100 GLU A N 1
ATOM 820 C CA . GLU A 1 100 ? 9.280 5.275 5.633 1.00 90.50 100 GLU A CA 1
ATOM 821 C C . GLU A 1 100 ? 8.270 5.377 4.473 1.00 90.50 100 GLU A C 1
ATOM 823 O O . GLU A 1 100 ? 7.999 6.458 3.939 1.00 90.50 100 GLU A O 1
ATOM 828 N N . MET A 1 101 ? 7.775 4.224 4.024 1.00 91.50 101 MET A N 1
ATOM 829 C CA . MET A 1 101 ? 6.857 4.106 2.897 1.00 91.50 101 MET A CA 1
ATOM 830 C C . MET A 1 101 ? 5.426 3.957 3.411 1.00 91.50 101 MET A C 1
ATOM 832 O O . MET A 1 101 ? 5.058 2.900 3.923 1.00 91.50 101 MET A O 1
ATOM 836 N N . HIS A 1 102 ? 4.608 4.993 3.245 1.00 93.19 102 HIS A N 1
ATOM 837 C CA . HIS A 1 102 ? 3.189 4.961 3.609 1.00 93.19 102 HIS A CA 1
ATOM 838 C C . HIS A 1 102 ? 2.320 4.456 2.454 1.00 93.19 102 HIS A C 1
ATOM 840 O O . HIS A 1 102 ? 2.644 4.654 1.283 1.00 93.19 102 HIS A O 1
ATOM 846 N N . SER A 1 103 ? 1.193 3.826 2.778 1.00 93.44 103 SER A N 1
ATOM 847 C CA . SER A 1 103 ? 0.179 3.464 1.788 1.00 93.44 103 SER A CA 1
ATOM 848 C C . SER A 1 103 ? -0.969 4.475 1.772 1.00 93.44 103 SER A C 1
ATOM 850 O O . SER A 1 103 ? -1.075 5.337 2.646 1.00 93.44 103 SER A O 1
ATOM 852 N N . ALA A 1 104 ? -1.871 4.355 0.797 1.00 90.94 104 ALA A N 1
ATOM 853 C CA . ALA A 1 104 ? -3.118 5.114 0.773 1.00 90.94 104 ALA A CA 1
ATOM 854 C C . ALA A 1 104 ? -3.932 4.894 2.056 1.00 90.94 104 ALA A C 1
ATOM 856 O O . ALA A 1 104 ? -4.524 5.835 2.573 1.00 90.94 104 ALA A O 1
ATOM 857 N N . TRP A 1 105 ? -3.911 3.677 2.612 1.00 92.75 105 TRP A N 1
ATOM 858 C CA . TRP A 1 105 ? -4.548 3.387 3.896 1.00 92.75 105 TRP A CA 1
ATOM 859 C C . TRP A 1 105 ? -3.996 4.275 5.011 1.00 92.75 105 TRP A C 1
ATOM 861 O O . TRP A 1 105 ? -4.773 4.903 5.729 1.00 92.75 105 TRP A O 1
ATOM 871 N N . SER A 1 106 ? -2.666 4.355 5.129 1.00 93.00 106 SER A N 1
ATOM 872 C CA . SER A 1 106 ? -2.000 5.159 6.158 1.00 93.00 106 SER A CA 1
ATOM 873 C C . SER A 1 106 ? -2.401 6.636 6.090 1.00 93.00 106 SER A C 1
ATOM 875 O O . SER A 1 106 ? -2.472 7.302 7.119 1.00 93.00 106 SER A O 1
ATOM 877 N N . LEU A 1 107 ? -2.680 7.134 4.881 1.00 91.12 107 LEU A N 1
ATOM 878 C CA . LEU A 1 107 ? -3.111 8.510 4.627 1.00 91.12 107 LEU A CA 1
ATOM 879 C C . LEU A 1 107 ? -4.607 8.733 4.875 1.00 91.12 107 LEU A C 1
ATOM 881 O O . LEU A 1 107 ? -4.997 9.811 5.310 1.00 91.12 107 LEU A O 1
ATOM 885 N N . VAL A 1 108 ? -5.445 7.730 4.607 1.00 90.88 108 VAL A N 1
ATOM 886 C CA . VAL A 1 108 ? -6.905 7.821 4.767 1.00 90.88 108 VAL A CA 1
ATOM 887 C C . VAL A 1 108 ? -7.334 7.606 6.217 1.00 90.88 108 VAL A C 1
ATOM 889 O O . VAL A 1 108 ? -8.286 8.242 6.660 1.00 90.88 108 VAL A O 1
ATOM 892 N N . TYR A 1 109 ? -6.649 6.747 6.979 1.00 94.19 109 TYR A N 1
ATOM 893 C CA . TYR A 1 109 ? -7.020 6.448 8.367 1.00 94.19 109 TYR A CA 1
ATOM 894 C C . TYR A 1 109 ? -7.203 7.709 9.245 1.00 94.19 109 TYR A C 1
ATOM 896 O O . TYR A 1 109 ? -8.242 7.807 9.906 1.00 94.19 109 TYR A O 1
ATOM 904 N N . PRO A 1 110 ? -6.293 8.708 9.225 1.00 94.06 110 PRO A N 1
ATOM 905 C CA . PRO A 1 110 ? -6.461 9.953 9.983 1.00 94.06 110 PRO A CA 1
ATOM 906 C C . PRO A 1 110 ? -7.677 10.797 9.574 1.00 94.06 110 PRO A C 1
ATOM 908 O O . PRO A 1 110 ? -8.125 11.627 10.361 1.00 94.06 110 PRO A O 1
ATOM 911 N N . LEU A 1 111 ? -8.211 10.596 8.364 1.00 93.12 111 LEU A N 1
ATOM 912 C CA . LEU A 1 111 ? -9.372 11.318 7.830 1.00 93.12 111 LEU A CA 1
ATOM 913 C C . LEU A 1 111 ? -10.707 10.679 8.244 1.00 93.12 111 LEU A C 1
ATOM 915 O O . LEU A 1 111 ? -11.770 11.261 8.033 1.00 93.12 111 LEU A O 1
ATOM 919 N N . LEU A 1 112 ? -10.676 9.476 8.824 1.00 93.69 112 LEU A N 1
ATOM 920 C CA . LEU A 1 112 ? -11.875 8.800 9.307 1.00 93.69 112 LEU A CA 1
ATOM 921 C C . LEU A 1 112 ? -12.461 9.522 10.525 1.00 93.69 112 LEU A C 1
ATOM 923 O O . LEU A 1 112 ? -11.743 10.140 11.309 1.00 93.69 112 LEU A O 1
ATOM 927 N N . SER A 1 113 ? -13.769 9.375 10.741 1.00 96.81 113 SER A N 1
ATOM 928 C CA . SER A 1 113 ? -14.401 9.876 11.967 1.00 96.81 113 SER A CA 1
ATOM 929 C C . SER A 1 113 ? -13.816 9.202 13.214 1.00 96.81 113 SER A C 1
ATOM 931 O O . SER A 1 113 ? -13.399 8.042 13.172 1.00 96.81 113 SER A O 1
ATOM 933 N N . VAL A 1 114 ? -13.863 9.888 14.360 1.00 96.56 114 VAL A N 1
ATOM 934 C CA . VAL A 1 114 ? -13.345 9.373 15.644 1.00 96.56 114 VAL A CA 1
ATOM 935 C C . VAL A 1 114 ? -13.912 7.987 15.981 1.00 96.56 114 VAL A C 1
ATOM 937 O O . VAL A 1 114 ? -13.174 7.103 16.408 1.00 96.56 114 VAL A O 1
ATOM 940 N N . GLY A 1 115 ? -15.206 7.755 15.728 1.00 97.62 115 GLY A N 1
ATOM 941 C CA . GLY A 1 115 ? -15.835 6.452 15.966 1.00 97.62 115 GLY A CA 1
ATOM 942 C C . GLY A 1 115 ? -15.298 5.336 15.061 1.00 97.62 115 GLY A C 1
ATOM 943 O O . GLY A 1 115 ? -15.135 4.200 15.505 1.00 97.62 115 GLY A O 1
ATOM 944 N N . GLN A 1 116 ? -14.979 5.647 13.801 1.00 96.31 116 GLN A N 1
ATOM 945 C CA . GLN A 1 116 ? -14.366 4.693 12.872 1.00 96.31 116 GLN A CA 1
ATOM 946 C C . GLN A 1 116 ? -12.907 4.408 13.241 1.00 96.31 116 GLN A C 1
ATOM 948 O O . GLN A 1 116 ? -12.512 3.242 13.253 1.00 96.31 116 GLN A O 1
ATOM 953 N N . GLN A 1 117 ? -12.137 5.441 13.597 1.00 97.31 117 GLN A N 1
ATOM 954 C CA . GLN A 1 117 ? -10.761 5.286 14.076 1.00 97.31 117 GLN A CA 1
ATOM 955 C C . GLN A 1 117 ? -10.713 4.394 15.320 1.00 97.31 117 GLN A C 1
ATOM 957 O O . GLN A 1 117 ? -9.983 3.407 15.337 1.00 97.31 117 GLN A O 1
ATOM 962 N N . ALA A 1 118 ? -11.565 4.664 16.316 1.00 97.50 118 ALA A N 1
ATOM 963 C CA . ALA A 1 118 ? -11.647 3.863 17.537 1.00 97.50 118 ALA A CA 1
ATOM 964 C C . ALA A 1 118 ? -11.977 2.388 17.251 1.00 97.50 118 ALA A C 1
ATOM 966 O O . ALA A 1 118 ? -11.382 1.490 17.844 1.00 97.50 118 ALA A O 1
ATOM 967 N N . LYS A 1 119 ? -12.884 2.123 16.301 1.00 97.38 119 LYS A N 1
ATOM 968 C CA . LYS A 1 119 ? -13.249 0.758 15.903 1.00 97.38 119 LYS A CA 1
ATOM 969 C C . LYS A 1 119 ? -12.083 0.006 15.257 1.00 97.38 119 LYS A C 1
ATOM 971 O O . LYS A 1 119 ? -11.841 -1.147 15.605 1.00 97.38 119 LYS A O 1
ATOM 976 N N . ILE A 1 120 ? -11.360 0.648 14.339 1.00 96.56 120 ILE A N 1
ATOM 977 C CA . ILE A 1 120 ? -10.191 0.044 13.682 1.00 96.56 120 ILE A CA 1
ATOM 978 C C . ILE A 1 120 ? -9.051 -0.143 14.687 1.00 96.56 120 ILE A C 1
ATOM 980 O O . ILE A 1 120 ? -8.421 -1.195 14.684 1.00 96.56 120 ILE A O 1
ATOM 984 N N . MET A 1 121 ? -8.825 0.823 15.580 1.00 96.94 121 MET A N 1
ATOM 985 C CA . MET A 1 121 ? -7.834 0.719 16.651 1.00 96.94 121 MET A CA 1
ATOM 986 C C . MET A 1 121 ? -8.114 -0.474 17.572 1.00 96.94 121 MET A C 1
ATOM 988 O O . MET A 1 121 ? -7.201 -1.253 17.835 1.00 96.94 121 MET A O 1
ATOM 992 N N . GLY A 1 122 ? -9.373 -0.677 17.978 1.00 97.00 122 GLY A N 1
ATOM 993 C CA . GLY A 1 122 ? -9.769 -1.858 18.749 1.00 97.00 122 GLY A CA 1
ATOM 994 C C . GLY A 1 122 ? -9.498 -3.167 17.999 1.00 97.00 122 GLY A C 1
ATOM 995 O O . GLY A 1 122 ? -8.998 -4.127 18.576 1.00 97.00 122 GLY A O 1
ATOM 996 N N . TRP A 1 123 ? -9.733 -3.216 16.683 1.00 96.38 123 TRP A N 1
ATOM 997 C CA . TRP A 1 123 ? -9.34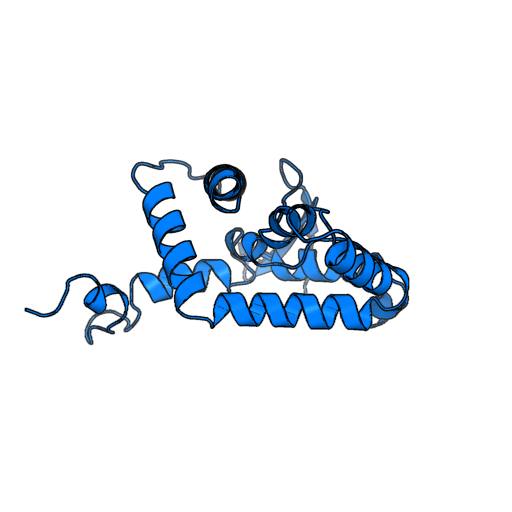8 -4.388 15.890 1.00 96.38 123 TRP A CA 1
ATOM 998 C C . TRP A 1 123 ? -7.835 -4.571 15.795 1.00 96.38 123 TRP A C 1
ATOM 1000 O O . TRP A 1 123 ? -7.362 -5.688 15.960 1.00 96.38 123 TRP A O 1
ATOM 1010 N N . ALA A 1 124 ? -7.068 -3.510 15.557 1.00 94.44 124 ALA A N 1
ATOM 1011 C CA . ALA A 1 124 ? -5.615 -3.592 15.451 1.00 94.44 124 ALA A CA 1
ATOM 1012 C C . ALA A 1 124 ? -4.969 -4.129 16.743 1.00 94.44 124 ALA A C 1
ATOM 1014 O O . ALA A 1 124 ? -3.997 -4.878 16.673 1.00 94.44 124 ALA A O 1
ATOM 1015 N N . GLN A 1 125 ? -5.526 -3.778 17.906 1.00 93.31 125 GLN A N 1
ATOM 1016 C CA . GLN A 1 125 ? -5.023 -4.195 19.217 1.00 93.31 125 GLN A CA 1
ATOM 1017 C C . GLN A 1 125 ? -5.537 -5.581 19.627 1.00 93.31 125 GLN A C 1
ATOM 1019 O O . GLN A 1 125 ? -4.740 -6.472 19.919 1.00 93.31 125 GLN A O 1
ATOM 1024 N N . ASP A 1 126 ? -6.855 -5.787 19.598 1.00 94.12 126 ASP A N 1
ATOM 1025 C CA . ASP A 1 126 ? -7.479 -6.960 20.224 1.00 94.12 126 ASP A CA 1
ATOM 1026 C C . ASP A 1 126 ? -7.769 -8.087 19.229 1.00 94.12 126 ASP A C 1
ATOM 1028 O O . ASP A 1 126 ? -7.851 -9.264 19.592 1.00 94.12 126 ASP A O 1
ATOM 1032 N N . ARG A 1 127 ? -7.982 -7.738 17.955 1.00 94.00 127 ARG A N 1
ATOM 1033 C CA . ARG A 1 127 ? -8.451 -8.649 16.900 1.00 94.00 127 ARG A CA 1
ATOM 1034 C C . ARG A 1 127 ? -7.696 -8.432 15.585 1.00 94.00 127 ARG A C 1
ATOM 1036 O O . ARG A 1 127 ? -8.331 -8.136 14.567 1.00 94.00 127 ARG A O 1
ATOM 1043 N N . PRO A 1 128 ? -6.361 -8.618 15.561 1.00 93.19 128 PRO A N 1
ATOM 1044 C CA . PRO A 1 128 ? -5.556 -8.360 14.367 1.00 93.19 128 PRO A CA 1
ATOM 1045 C C . PRO A 1 128 ? -5.961 -9.242 13.171 1.00 93.19 128 PRO A C 1
ATOM 1047 O O . PRO A 1 128 ? -5.759 -8.851 12.028 1.00 93.19 128 PRO A O 1
ATOM 1050 N N . ASP A 1 129 ? -6.627 -10.383 13.407 1.00 93.56 129 ASP A N 1
ATOM 1051 C CA . ASP A 1 129 ? -7.317 -11.184 12.379 1.00 93.56 129 ASP A CA 1
ATOM 1052 C C . ASP A 1 129 ? -8.426 -10.422 11.652 1.00 93.56 129 ASP A C 1
ATOM 1054 O O . ASP A 1 129 ? -8.537 -10.506 10.430 1.00 93.56 129 ASP A O 1
ATOM 1058 N N . ILE A 1 130 ? -9.234 -9.656 12.384 1.00 95.88 130 ILE A N 1
ATOM 1059 C CA . ILE A 1 130 ? -10.268 -8.811 11.788 1.00 95.88 130 ILE A CA 1
ATOM 1060 C C . ILE A 1 130 ? -9.613 -7.640 11.057 1.00 95.88 130 ILE A C 1
ATOM 1062 O O . ILE A 1 130 ? -10.024 -7.339 9.939 1.00 95.88 130 ILE A O 1
ATOM 1066 N N . ALA A 1 131 ? -8.588 -7.016 11.647 1.00 95.56 131 ALA A N 1
ATOM 1067 C CA . ALA A 1 131 ? -7.881 -5.897 11.027 1.00 95.56 131 ALA A CA 1
ATOM 1068 C C . ALA A 1 131 ? -7.238 -6.289 9.683 1.00 95.56 131 ALA A C 1
ATOM 1070 O O . ALA A 1 131 ? -7.489 -5.625 8.678 1.00 95.56 131 ALA A O 1
ATOM 1071 N N . GLU A 1 132 ? -6.499 -7.404 9.631 1.00 95.19 132 GLU A N 1
ATOM 1072 C CA . GLU A 1 132 ? -5.882 -7.910 8.396 1.00 95.19 132 GLU A CA 1
ATOM 1073 C C . GLU A 1 132 ? -6.944 -8.265 7.346 1.00 95.19 132 GLU A C 1
ATOM 1075 O O . GLU A 1 132 ? -6.825 -7.866 6.186 1.00 95.19 132 GLU A O 1
ATOM 1080 N N . ASN A 1 133 ? -8.013 -8.970 7.730 1.00 94.81 133 ASN A N 1
ATOM 1081 C CA . ASN A 1 133 ? -9.079 -9.340 6.794 1.00 94.81 133 ASN A CA 1
ATOM 1082 C C . ASN A 1 133 ? -9.810 -8.111 6.241 1.00 94.81 133 ASN A C 1
ATOM 1084 O O . ASN A 1 133 ? -10.059 -8.024 5.039 1.00 94.81 133 ASN A O 1
ATOM 1088 N N . PHE A 1 134 ? -10.133 -7.146 7.101 1.00 94.94 134 PHE A N 1
ATOM 1089 C CA . PHE A 1 134 ? -10.814 -5.918 6.706 1.00 94.94 134 PHE A CA 1
ATOM 1090 C C . PHE A 1 134 ? -9.938 -5.047 5.799 1.00 94.94 134 PHE A C 1
ATOM 1092 O O . PHE A 1 134 ? -10.405 -4.567 4.764 1.00 94.94 134 PHE A O 1
ATOM 1099 N N . ALA A 1 135 ? -8.657 -4.885 6.133 1.00 93.88 135 ALA A N 1
ATOM 1100 C CA . ALA A 1 135 ? -7.741 -4.096 5.322 1.00 93.88 135 ALA A CA 1
ATOM 1101 C C . ALA A 1 135 ? -7.496 -4.738 3.945 1.00 93.88 135 ALA A C 1
ATOM 1103 O O . ALA A 1 135 ? -7.505 -4.043 2.928 1.00 93.88 135 ALA A O 1
ATOM 1104 N N . ASN A 1 136 ? -7.371 -6.069 3.877 1.00 93.00 136 ASN A N 1
ATOM 1105 C CA . ASN A 1 136 ? -7.286 -6.776 2.597 1.00 93.00 136 ASN A CA 1
ATOM 1106 C C . ASN A 1 136 ? -8.591 -6.712 1.795 1.00 93.00 136 ASN A C 1
ATOM 1108 O O . ASN A 1 136 ? -8.540 -6.596 0.569 1.00 93.00 136 ASN A O 1
ATOM 1112 N N . TYR A 1 137 ? -9.751 -6.743 2.457 1.00 91.88 137 TYR A N 1
ATOM 1113 C CA . TYR A 1 137 ? -11.041 -6.538 1.799 1.00 91.88 137 TYR A CA 1
ATOM 1114 C C . TYR A 1 137 ? -11.111 -5.158 1.133 1.00 91.88 137 TYR A C 1
ATOM 1116 O O . TYR A 1 137 ? -11.495 -5.056 -0.030 1.00 91.88 137 TYR A O 1
ATOM 1124 N N . ILE A 1 138 ? -10.666 -4.104 1.824 1.00 89.19 138 ILE A N 1
ATOM 1125 C CA . ILE A 1 138 ? -10.602 -2.749 1.261 1.00 89.19 138 ILE A CA 1
ATOM 1126 C C . ILE A 1 138 ? -9.605 -2.670 0.105 1.00 89.19 138 ILE A C 1
ATOM 1128 O O . ILE A 1 138 ? -9.954 -2.148 -0.951 1.00 89.19 138 ILE A O 1
ATOM 1132 N N . LYS A 1 139 ? -8.402 -3.239 0.251 1.00 91.31 139 LYS A N 1
ATOM 1133 C CA . LYS A 1 139 ? -7.417 -3.325 -0.839 1.00 91.31 139 LYS A CA 1
ATOM 1134 C C . LYS A 1 139 ? -8.009 -3.993 -2.082 1.00 91.31 139 LYS A C 1
ATOM 1136 O O . LYS A 1 139 ? -7.864 -3.474 -3.188 1.00 91.31 139 LYS A O 1
ATOM 1141 N N . ALA A 1 140 ? -8.689 -5.128 -1.915 1.00 87.56 140 ALA A N 1
ATOM 1142 C CA . ALA A 1 140 ? -9.377 -5.803 -3.011 1.00 87.56 140 ALA A CA 1
ATOM 1143 C C . ALA A 1 140 ? -10.476 -4.907 -3.604 1.00 87.56 140 ALA A C 1
ATOM 1145 O O . ALA A 1 140 ? -10.547 -4.748 -4.822 1.00 87.56 140 ALA A O 1
ATOM 1146 N N . GLY A 1 141 ? -11.269 -4.254 -2.752 1.00 84.94 141 GLY A N 1
ATOM 1147 C CA . GLY A 1 141 ? -12.260 -3.258 -3.149 1.00 84.94 141 GLY A CA 1
ATOM 1148 C C . GLY A 1 141 ? -11.663 -2.162 -4.030 1.00 84.94 141 GLY A C 1
ATOM 1149 O O . GLY A 1 141 ? -12.154 -1.948 -5.130 1.00 84.94 141 GLY A O 1
ATOM 1150 N N . PHE A 1 142 ? -10.563 -1.529 -3.624 1.00 83.06 142 PHE A N 1
ATOM 1151 C CA . PHE A 1 142 ? -9.879 -0.500 -4.418 1.00 83.06 142 PHE A CA 1
ATOM 1152 C C . PHE A 1 142 ? -9.345 -1.031 -5.746 1.00 83.06 142 PHE A C 1
ATOM 1154 O O . PHE A 1 142 ? -9.449 -0.354 -6.764 1.00 83.06 142 PHE A O 1
ATOM 1161 N N . LEU A 1 143 ? -8.809 -2.252 -5.756 1.00 80.69 143 LEU A N 1
ATOM 1162 C CA . LEU A 1 143 ? -8.257 -2.870 -6.958 1.00 80.69 143 LEU A CA 1
ATOM 1163 C C . LEU A 1 143 ? -9.313 -3.242 -7.999 1.00 80.69 143 LEU A C 1
ATOM 1165 O O . LEU A 1 143 ? -8.987 -3.274 -9.190 1.00 80.69 143 LEU A O 1
ATOM 1169 N N . PHE A 1 144 ? -10.533 -3.571 -7.575 1.00 75.44 144 PHE A N 1
ATOM 1170 C CA . PHE A 1 144 ? -11.593 -4.070 -8.456 1.00 75.44 144 PHE A CA 1
ATOM 1171 C C . PHE A 1 144 ? -12.766 -3.097 -8.631 1.00 75.44 144 PHE A C 1
ATOM 1173 O O . PHE A 1 144 ? -13.531 -3.245 -9.585 1.00 75.44 144 PHE A O 1
ATOM 1180 N N . ALA A 1 145 ? -12.894 -2.072 -7.787 1.00 75.31 145 ALA A N 1
ATOM 1181 C CA . ALA A 1 145 ? -13.862 -1.000 -7.975 1.00 75.31 145 ALA A CA 1
ATOM 1182 C C . ALA A 1 145 ? -13.411 -0.078 -9.113 1.00 75.31 145 ALA A C 1
ATOM 1184 O O . ALA A 1 145 ? -12.386 0.603 -9.027 1.00 75.31 145 ALA A O 1
ATOM 1185 N N . SER A 1 146 ? -14.216 -0.029 -10.177 1.00 69.44 146 SER A N 1
ATOM 1186 C CA . SER A 1 146 ? -13.923 0.781 -11.362 1.00 69.44 146 SER A CA 1
ATOM 1187 C C . SER A 1 146 ? -13.635 2.260 -11.049 1.00 69.44 146 SER A C 1
ATOM 1189 O O . SER A 1 146 ? -12.684 2.769 -11.633 1.00 69.44 146 SER A O 1
ATOM 1191 N N . PRO A 1 147 ? -14.366 2.964 -10.157 1.00 82.38 147 PRO A N 1
ATOM 1192 C CA . PRO A 1 147 ? -14.110 4.388 -9.910 1.00 82.38 147 PRO A CA 1
ATOM 1193 C C . PRO A 1 147 ? -12.735 4.662 -9.290 1.00 82.38 147 PRO A C 1
ATOM 1195 O O . PRO A 1 147 ? -11.993 5.503 -9.788 1.00 82.38 147 PRO A O 1
ATOM 1198 N N . VAL A 1 148 ? -12.346 3.887 -8.274 1.00 83.69 148 VAL A N 1
ATOM 1199 C CA . VAL A 1 148 ? -11.056 4.060 -7.583 1.00 83.69 148 VAL A CA 1
ATOM 1200 C C . VAL A 1 148 ? -9.894 3.781 -8.533 1.00 83.69 148 VAL A C 1
ATOM 1202 O O . VAL A 1 148 ? -8.931 4.541 -8.590 1.00 83.69 148 VAL A O 1
ATOM 1205 N N . MET A 1 149 ? -9.992 2.726 -9.347 1.00 84.00 149 MET A N 1
ATOM 1206 C CA . MET A 1 149 ? -8.952 2.445 -10.337 1.00 84.00 149 MET A CA 1
ATOM 1207 C C . MET A 1 149 ? -8.855 3.516 -11.430 1.00 84.00 149 MET A C 1
ATOM 1209 O O . MET A 1 149 ? -7.754 3.760 -11.922 1.00 84.00 149 MET A O 1
ATOM 1213 N N . VAL A 1 150 ? -9.966 4.161 -11.803 1.00 85.12 150 VAL A N 1
ATOM 1214 C CA . VAL A 1 150 ? -9.969 5.295 -12.743 1.00 85.12 150 VAL A CA 1
ATOM 1215 C C . VAL A 1 150 ? -9.248 6.501 -12.137 1.00 85.12 150 VAL A C 1
ATOM 1217 O O . VAL A 1 150 ? -8.432 7.118 -12.819 1.00 85.12 150 VAL A O 1
ATOM 1220 N N . GLU A 1 151 ? -9.484 6.810 -10.861 1.00 89.88 151 GLU A N 1
ATOM 1221 C CA . GLU A 1 151 ? -8.785 7.894 -10.157 1.00 89.88 151 GLU A CA 1
ATOM 1222 C C . GLU A 1 151 ? -7.288 7.613 -10.024 1.00 89.88 151 GLU A C 1
ATOM 1224 O O . GLU A 1 151 ? -6.465 8.443 -10.410 1.00 89.88 151 GLU A O 1
ATOM 1229 N N . ILE A 1 152 ? -6.922 6.404 -9.587 1.00 89.75 152 ILE A N 1
ATOM 1230 C CA . ILE A 1 152 ? -5.522 5.969 -9.515 1.00 89.75 152 ILE A CA 1
ATOM 1231 C C . ILE A 1 152 ? -4.862 6.065 -10.894 1.00 89.75 152 ILE A C 1
ATOM 1233 O O . ILE A 1 152 ? -3.723 6.520 -11.001 1.00 89.75 152 ILE A O 1
ATOM 1237 N N . TYR A 1 153 ? -5.566 5.670 -11.958 1.00 90.06 153 TYR A N 1
ATOM 1238 C CA . TYR A 1 153 ? -5.079 5.808 -13.327 1.00 90.06 153 TYR A CA 1
ATOM 1239 C C . TYR A 1 153 ? -4.846 7.274 -13.710 1.00 90.06 153 TYR A C 1
ATOM 1241 O O . TYR A 1 153 ? -3.789 7.595 -14.260 1.00 90.06 153 TYR A O 1
ATOM 1249 N N . ALA A 1 154 ? -5.794 8.163 -13.408 1.00 90.88 154 ALA A N 1
ATOM 1250 C CA . ALA A 1 154 ? -5.675 9.588 -13.691 1.00 90.88 154 ALA A CA 1
ATOM 1251 C C . ALA A 1 154 ? -4.487 10.205 -12.941 1.00 90.88 154 ALA A C 1
ATOM 1253 O O . ALA A 1 154 ? -3.619 10.807 -13.574 1.00 90.88 154 ALA A O 1
ATOM 1254 N N . TRP A 1 155 ? -4.379 9.967 -11.630 1.00 93.19 155 TRP A N 1
ATOM 1255 C CA . TRP A 1 155 ? -3.267 10.452 -10.811 1.00 93.19 155 TRP A CA 1
ATOM 1256 C C . TRP A 1 155 ? -1.927 9.901 -11.279 1.00 93.19 155 TRP A C 1
ATOM 1258 O O . TRP A 1 155 ? -0.958 10.647 -11.388 1.00 93.19 155 TRP A O 1
ATOM 1268 N N . PHE A 1 156 ? -1.855 8.604 -11.584 1.00 91.75 156 PHE A N 1
ATOM 1269 C CA . PHE A 1 156 ? -0.630 7.986 -12.080 1.00 91.75 156 PHE A CA 1
ATOM 1270 C C . PHE A 1 156 ? -0.224 8.574 -13.431 1.00 91.75 156 PHE A C 1
ATOM 1272 O O . PHE A 1 156 ? 0.952 8.864 -13.650 1.00 91.75 156 PHE A O 1
ATOM 1279 N N . THR A 1 157 ? -1.176 8.764 -14.341 1.00 90.50 157 THR A N 1
ATOM 1280 C CA . THR A 1 157 ? -0.912 9.325 -15.670 1.00 90.50 157 THR A CA 1
ATOM 1281 C C . THR A 1 157 ? -0.448 10.770 -15.565 1.00 90.50 157 THR A C 1
ATOM 1283 O O . THR A 1 157 ? 0.542 11.132 -16.194 1.00 90.50 157 THR A O 1
ATOM 1286 N N . GLU A 1 158 ? -1.113 11.579 -14.741 1.00 92.75 158 GLU A N 1
ATOM 1287 C CA . GLU A 1 158 ? -0.740 12.968 -14.478 1.00 92.75 158 GLU A CA 1
ATOM 1288 C C . GLU A 1 158 ? 0.657 13.063 -13.860 1.00 92.75 158 GLU A C 1
ATOM 1290 O O . GLU A 1 158 ? 1.519 13.749 -14.401 1.00 92.75 158 GLU A O 1
ATOM 1295 N N . TYR A 1 159 ? 0.923 12.290 -12.807 1.00 91.88 159 TYR A N 1
ATOM 1296 C CA . TYR A 1 159 ? 2.223 12.245 -12.142 1.00 91.88 159 TYR A CA 1
ATOM 1297 C C . TYR A 1 159 ? 3.371 11.812 -13.069 1.00 91.88 159 TYR A C 1
ATOM 1299 O O . TYR A 1 159 ? 4.515 12.236 -12.899 1.00 91.88 159 TYR A O 1
ATOM 1307 N N . ASN A 1 160 ? 3.097 10.945 -14.049 1.00 89.19 160 ASN A N 1
ATOM 1308 C CA . ASN A 1 160 ? 4.113 10.492 -14.998 1.00 89.19 160 ASN A CA 1
ATOM 1309 C C . ASN A 1 160 ? 4.333 11.450 -16.175 1.00 89.19 160 ASN A C 1
ATOM 1311 O O . ASN A 1 160 ? 5.344 11.303 -16.868 1.00 89.19 160 ASN A O 1
ATOM 1315 N N . ARG A 1 161 ? 3.448 12.427 -16.421 1.00 88.00 161 ARG A N 1
ATOM 1316 C CA . ARG A 1 161 ? 3.668 13.421 -17.482 1.00 88.00 161 ARG A CA 1
ATOM 1317 C C . ARG A 1 161 ? 4.907 14.252 -17.149 1.00 88.00 161 ARG A C 1
ATOM 1319 O O . ARG A 1 161 ? 4.934 14.979 -16.166 1.00 88.00 161 ARG A O 1
ATOM 1326 N N . GLY A 1 162 ? 5.946 14.126 -17.975 1.00 75.06 162 GLY A N 1
ATOM 1327 C CA . GLY A 1 162 ? 7.202 14.867 -17.810 1.00 75.06 162 GLY A CA 1
ATOM 1328 C C . GLY A 1 162 ? 8.116 14.364 -16.686 1.00 75.06 162 GLY A C 1
ATOM 1329 O O . GLY A 1 162 ? 9.136 14.992 -16.416 1.00 75.06 162 GLY A O 1
ATOM 1330 N N . ASN A 1 163 ? 7.799 13.234 -16.042 1.00 79.75 163 ASN A N 1
ATOM 1331 C CA . ASN A 1 163 ? 8.619 12.692 -14.961 1.00 79.75 163 ASN A CA 1
ATOM 1332 C C . ASN A 1 163 ? 9.788 11.854 -15.509 1.00 79.75 163 ASN A C 1
ATOM 1334 O O . ASN A 1 163 ? 9.583 10.813 -16.136 1.00 79.75 163 ASN A O 1
ATOM 1338 N N . THR A 1 164 ? 11.018 12.291 -15.239 1.00 80.69 164 THR A N 1
ATOM 1339 C CA . THR A 1 164 ? 12.264 11.657 -15.708 1.00 80.69 164 THR A CA 1
ATOM 1340 C C . THR A 1 164 ? 12.942 10.777 -14.655 1.00 80.69 164 THR A C 1
ATOM 1342 O O . THR A 1 164 ? 14.030 10.252 -14.890 1.00 80.69 164 THR A O 1
ATOM 1345 N N . ILE A 1 165 ? 12.323 10.589 -13.485 1.00 85.19 165 ILE A N 1
ATOM 1346 C CA . ILE A 1 165 ? 12.921 9.832 -12.384 1.00 85.19 165 ILE A CA 1
ATOM 1347 C C . ILE A 1 165 ? 12.967 8.346 -12.729 1.00 85.19 165 ILE A C 1
ATOM 1349 O O . ILE A 1 165 ? 11.943 7.699 -12.964 1.00 85.19 165 ILE A O 1
ATOM 1353 N N . THR A 1 166 ? 14.181 7.804 -12.698 1.00 81.62 166 THR A N 1
ATOM 1354 C CA . THR A 1 166 ? 14.474 6.388 -12.939 1.00 81.62 166 THR A CA 1
ATOM 1355 C C . THR A 1 166 ? 14.491 5.562 -11.653 1.00 81.62 166 THR A C 1
ATOM 1357 O O . THR A 1 166 ? 14.185 4.372 -11.690 1.00 81.62 166 THR A O 1
ATOM 1360 N N . ASP A 1 167 ? 14.795 6.182 -10.507 1.00 87.56 167 ASP A N 1
ATOM 1361 C CA . ASP A 1 167 ? 14.771 5.515 -9.204 1.00 87.56 167 ASP A CA 1
ATOM 1362 C C . ASP A 1 167 ? 13.329 5.210 -8.776 1.00 87.56 167 ASP A C 1
ATOM 1364 O O . ASP A 1 167 ? 12.529 6.107 -8.499 1.00 87.56 167 ASP A O 1
ATOM 1368 N N . VAL A 1 168 ? 13.003 3.920 -8.715 1.00 83.69 168 VAL A N 1
ATOM 1369 C CA . VAL A 1 168 ? 11.645 3.431 -8.453 1.00 83.69 168 VAL A CA 1
ATOM 1370 C C . VAL A 1 168 ? 11.158 3.787 -7.044 1.00 83.69 168 VAL A C 1
ATOM 1372 O O . VAL A 1 168 ? 9.977 4.091 -6.880 1.00 83.69 168 VAL A O 1
ATOM 1375 N N . GLN A 1 169 ? 12.036 3.805 -6.035 1.00 82.56 169 GLN A N 1
ATOM 1376 C CA . GLN A 1 169 ? 11.639 4.169 -4.672 1.00 82.56 169 GLN A CA 1
ATOM 1377 C C . GLN A 1 169 ? 11.326 5.658 -4.572 1.00 82.56 169 GLN A C 1
ATOM 1379 O O . GLN A 1 169 ? 10.262 6.030 -4.080 1.00 82.56 169 GLN A O 1
ATOM 1384 N N . LYS A 1 170 ? 12.213 6.509 -5.100 1.00 86.06 170 LYS A N 1
ATOM 1385 C CA . LYS A 1 170 ? 12.005 7.960 -5.164 1.00 86.06 170 LYS A CA 1
ATOM 1386 C C . LYS A 1 170 ? 10.727 8.282 -5.930 1.00 86.06 170 LYS A C 1
ATOM 1388 O O . LYS A 1 170 ? 9.953 9.136 -5.508 1.00 86.06 170 LYS A O 1
ATOM 1393 N N . LYS A 1 171 ? 10.485 7.559 -7.025 1.00 88.56 171 LYS A N 1
ATOM 1394 C CA . LYS A 1 171 ? 9.282 7.710 -7.836 1.00 88.56 171 LYS A CA 1
ATOM 1395 C C . LYS A 1 171 ? 8.010 7.341 -7.069 1.00 88.56 171 LYS A C 1
ATOM 1397 O O . LYS A 1 171 ? 7.007 8.023 -7.243 1.00 88.56 171 LYS A O 1
ATOM 1402 N N . ASN A 1 172 ? 8.042 6.306 -6.234 1.00 87.31 172 ASN A N 1
ATOM 1403 C CA . ASN A 1 172 ? 6.895 5.921 -5.414 1.00 87.31 172 ASN A CA 1
ATOM 1404 C C . ASN A 1 172 ? 6.630 6.924 -4.279 1.00 87.31 172 ASN A C 1
ATOM 1406 O O . ASN A 1 172 ? 5.509 7.397 -4.132 1.00 87.31 172 ASN A O 1
ATOM 1410 N N . ILE A 1 173 ? 7.671 7.338 -3.549 1.00 86.50 173 ILE A N 1
ATOM 1411 C CA . ILE A 1 173 ? 7.554 8.347 -2.481 1.00 86.50 173 ILE A CA 1
ATOM 1412 C C . ILE A 1 173 ? 6.950 9.644 -3.030 1.00 86.50 173 ILE A C 1
ATOM 1414 O O . ILE A 1 173 ? 5.992 10.173 -2.477 1.00 86.50 173 ILE A O 1
ATOM 1418 N N . GLN A 1 174 ? 7.456 10.130 -4.166 1.00 90.19 174 GLN A N 1
ATOM 1419 C CA . GLN A 1 174 ? 6.921 11.339 -4.789 1.00 90.19 174 GLN A CA 1
ATOM 1420 C C . GLN A 1 174 ? 5.504 11.163 -5.341 1.00 90.19 174 GLN A C 1
ATOM 1422 O O . GLN A 1 174 ? 4.735 12.120 -5.327 1.00 90.19 174 GLN A O 1
ATOM 1427 N N . PHE A 1 175 ? 5.140 9.961 -5.797 1.00 91.75 175 PHE A N 1
ATOM 1428 C CA . PHE A 1 175 ? 3.760 9.664 -6.175 1.00 91.75 175 PHE A CA 1
ATOM 1429 C C . PHE A 1 175 ? 2.828 9.775 -4.962 1.00 91.75 175 PHE A C 1
ATOM 1431 O O . PHE A 1 175 ? 1.798 10.436 -5.046 1.00 91.75 175 PHE A O 1
ATOM 1438 N N . ILE A 1 176 ? 3.219 9.210 -3.817 1.00 89.44 176 ILE A N 1
ATOM 1439 C CA . ILE A 1 176 ? 2.468 9.325 -2.561 1.00 89.44 176 ILE A CA 1
ATOM 1440 C C . ILE A 1 176 ? 2.330 10.796 -2.151 1.00 89.44 176 ILE A C 1
ATOM 1442 O O . ILE A 1 176 ? 1.218 11.247 -1.883 1.00 89.44 176 ILE A O 1
ATOM 1446 N N . SER A 1 177 ? 3.416 11.577 -2.182 1.00 89.19 177 SER A N 1
ATOM 1447 C CA . SER A 1 177 ? 3.364 13.020 -1.896 1.00 89.19 177 SER A CA 1
ATOM 1448 C C . SER A 1 177 ? 2.453 13.785 -2.862 1.00 89.19 177 SER A C 1
ATOM 1450 O O . SER A 1 177 ? 1.762 14.712 -2.451 1.00 89.19 177 SER A O 1
ATOM 1452 N N . PHE A 1 178 ? 2.422 13.395 -4.139 1.00 92.06 178 PHE A N 1
ATOM 1453 C CA . PHE A 1 178 ? 1.549 13.990 -5.151 1.00 92.06 178 PHE A CA 1
ATOM 1454 C C . PHE A 1 178 ? 0.062 13.666 -4.922 1.00 92.06 178 PHE A C 1
ATOM 1456 O O . PHE A 1 178 ? -0.795 14.513 -5.198 1.00 92.06 178 PHE A O 1
ATOM 1463 N N . VAL A 1 179 ? -0.257 12.460 -4.443 1.00 91.38 179 VAL A N 1
ATOM 1464 C CA . VAL A 1 179 ? -1.639 12.010 -4.204 1.00 91.38 179 VAL A CA 1
ATOM 1465 C C . VAL A 1 179 ? -2.173 12.459 -2.846 1.00 91.38 179 VAL A C 1
ATOM 1467 O O . VAL A 1 179 ? -3.353 12.769 -2.752 1.00 91.38 179 VAL A O 1
ATOM 1470 N N . SER A 1 180 ? -1.332 12.557 -1.814 1.00 88.62 180 SER A N 1
ATOM 1471 C CA . SER A 1 180 ? -1.750 12.910 -0.449 1.00 88.62 180 SER A CA 1
ATOM 1472 C C . SER A 1 180 ? -2.712 14.110 -0.347 1.00 88.62 180 SER A C 1
ATOM 1474 O O . SER A 1 180 ? -3.730 13.954 0.321 1.00 88.62 180 SER A O 1
ATOM 1476 N N . PRO A 1 181 ? -2.483 15.270 -1.002 1.00 89.62 181 PRO A N 1
ATOM 1477 C CA . PRO A 1 181 ? -3.410 16.406 -0.921 1.00 89.62 181 PRO A CA 1
ATOM 1478 C C . PRO A 1 181 ? -4.718 16.218 -1.712 1.00 89.62 181 PRO A C 1
ATOM 1480 O O . PRO A 1 181 ? -5.570 17.094 -1.688 1.00 89.62 181 PRO A O 1
ATOM 1483 N N . LYS A 1 182 ? -4.868 15.123 -2.468 1.00 89.00 182 LYS A N 1
ATOM 1484 C CA . LYS A 1 182 ? -6.074 14.789 -3.250 1.00 89.00 182 LYS A CA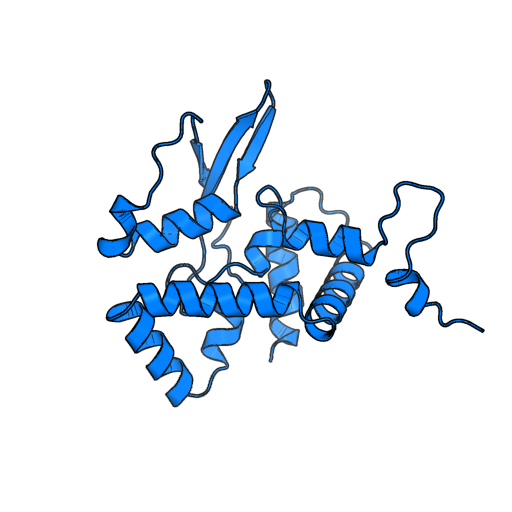 1
ATOM 1485 C C . LYS A 1 182 ? -7.010 13.832 -2.507 1.00 89.00 182 LYS A C 1
ATOM 1487 O O . LYS A 1 182 ? -8.089 13.543 -3.008 1.00 89.00 182 LYS A O 1
ATOM 1492 N N . LEU A 1 183 ? -6.571 13.304 -1.362 1.00 82.38 183 LEU A N 1
ATOM 1493 C CA . LEU A 1 183 ? -7.351 12.402 -0.509 1.00 82.38 183 LEU A CA 1
ATOM 1494 C C . LEU A 1 183 ? -8.173 13.151 0.554 1.00 82.38 183 LEU A C 1
ATOM 1496 O O . LEU A 1 183 ? -9.008 12.528 1.205 1.00 82.38 183 LEU A O 1
ATOM 1500 N N . SER A 1 184 ? -7.904 14.446 0.741 1.00 62.50 184 SER A N 1
ATOM 1501 C CA . SER A 1 184 ? -8.536 15.349 1.712 1.00 62.50 184 SER A CA 1
ATOM 1502 C C . SER A 1 184 ? -9.670 16.164 1.111 1.00 62.50 184 SER A C 1
ATOM 1504 O O . SER A 1 184 ? -9.444 16.698 0.001 1.00 62.50 184 SER A O 1
#

Radius of gyration: 17.7 Å; chains: 1; bounding box: 39×38×53 Å

Foldseek 3Di:
DPDPVVQQVDQDPDPPRAHPLRVLLVLLVDQQHPNVQQLAQALLNAQHFDFKWKWFDDPNDITTGRNLSSVVSNQVVDPVRPVVPDPDPTDIDIDTAPDTGTYPSSLCRVVDDPVVNVVLVCCSPPNVVCSNVVSVVVSVCLSPPPVNSVVSSVLVVVLPVVDPDPDSRVSNVVSCVSCSVVSD

Secondary structure (DSSP, 8-state):
---TTGGGTS--TTSTT--HHHHHHHHTT-TT-GGGGGGSPPTTSSS--EEEEEEEESSSSEEEEHHHHHHHHHHHT-HHHHTTS---SS-EEEEEEEEEE--HHHHHGGGS-HHHHHHHHHHHHH-HHHHHHHHHHHHHHHHH-HHHHHHHHHHHHHHHTT-----HHHHHHHHHHHHGGG--

pLDDT: mean 85.55, std 12.96, range [36.19, 97.62]